Protein AF-A0A957SM62-F1 (afdb_monomer_lite)

Foldseek 3Di:
DVVVVVLVVLLVVLQVQLACFVPVDDDPLVPLVNLLVLLVLLLLLLLLLLLPPDPVSNLVSLLVSLSSVLNSLLSLAPDGGNLSRPLSSLLSVLLSQQLVLQVVVCQQANDNVSLVSSLCSSLQPALFSSVQSLVSLLVLCVVDDSSVVSLVSNLSSLLSSSLSSLLSVQDDRDHHDDDDPVVVVVSVVSSCVRVVVRNCCRQCVCVVCVVVVRNPSRGPQADDGPDRDHDVSSCCSRVSSNVSSVVSNNCVVVVCVVCDCVSVVSNVVSVCVVVVVVVVVVVVVVVVVVVVVVCVCVVVVPVNVVVVVVVVVVVVVVD

Secondary structure (DSSP, 8-state):
-TTHHHHHHHHHHHHHHHHHHHHH-S-GGGSHHHHHHHHHHHHHHHHHHHH-SSHHHHHHHHHHHHHHHHHHHHHT-SS-THHHHHHHHHIIIIIIHHHHHHHHHHHHH---HHHHHHHHHHHT-TTSGGGGGHHHHHHHHHS-HHHHHHHHHHHHHHHHHHHHHTGGGSS--PPPPPPPHHHHHHHHHHHHHHHHHHHHHHH-HHHHHHHTT-GGGS-TTSPSTT-----HHHHHHHHHHHHHHHHHHHHHHHHHHHHTTHHHHHHHHHT-HHHHHHHHHHHHHHHHHHHHHHHHHHHTTTHHHHHHHHHHHHHHH--

Radius of gyration: 24.56 Å; chains: 1; bounding box: 80×60×47 Å

pLDDT: mean 82.45, std 14.67, range [46.03, 97.75]

Sequence (319 aa):
ERMLDQMVPVLCGLWLLGWTVNLGGELVLVRPEVLALIILAMLGSAIAAWTAPDQSNHTTFVLITSAGLAGLSGAVSFDQGPRALIWPTTAFALGGGLWLVGERVWQEWGWQIPVSVGALALAGVPFTPGFLTQPGLARLITTGSIFTLLFAVYVIAQTIQIGALLRSWGAERRDPPVLQPMAVARLLIACIALGLPLAFVGFLPQTVATLASMPDAIPPTLGNPPTVVAPGVVWITLGLPLLLGMGIALMRPRFWGLFGAWPGRVSHLSRLEWLFQISWWSINRVSDAWGNAVGVIEGAGYMGWLAVFALLGYILISQ

Structure (mmCIF, N/CA/C/O backbone):
data_AF-A0A957SM62-F1
#
_entry.id   AF-A0A957SM62-F1
#
loop_
_atom_site.group_PDB
_atom_site.id
_atom_site.type_symbol
_atom_site.label_atom_id
_atom_site.label_alt_id
_atom_site.label_comp_id
_atom_site.label_asym_id
_atom_site.label_entity_id
_atom_site.label_seq_id
_atom_site.pdbx_PDB_ins_code
_atom_site.Cartn_x
_atom_site.Cartn_y
_atom_site.Cartn_z
_atom_site.occupancy
_atom_site.B_iso_or_equiv
_atom_site.auth_seq_id
_atom_site.auth_comp_id
_atom_site.auth_asym_id
_atom_site.auth_atom_id
_atom_site.pdbx_PDB_model_num
ATOM 1 N N . GLU A 1 1 ? 8.215 12.162 -14.423 1.00 47.94 1 GLU A N 1
ATOM 2 C CA . GLU A 1 1 ? 7.619 13.497 -14.211 1.00 47.94 1 GLU A CA 1
ATOM 3 C C . GLU A 1 1 ? 6.106 13.386 -14.069 1.00 47.94 1 GLU A C 1
ATOM 5 O O . GLU A 1 1 ? 5.683 13.320 -12.928 1.00 47.94 1 GLU A O 1
ATOM 10 N N . ARG A 1 2 ? 5.329 13.107 -15.131 1.00 57.72 2 ARG A N 1
ATOM 11 C CA . ARG A 1 2 ? 3.845 12.998 -15.074 1.00 57.72 2 ARG A CA 1
ATOM 12 C C . ARG A 1 2 ? 3.212 12.140 -13.959 1.00 57.72 2 ARG A C 1
ATOM 14 O O . ARG A 1 2 ? 2.056 12.354 -13.629 1.00 57.72 2 ARG A O 1
ATOM 21 N N . MET A 1 3 ? 3.914 11.146 -13.407 1.00 56.66 3 MET A N 1
ATOM 22 C CA . MET A 1 3 ? 3.378 10.283 -12.337 1.00 56.66 3 MET A CA 1
ATOM 23 C C . MET A 1 3 ? 3.659 10.798 -10.923 1.00 56.66 3 MET A C 1
ATOM 25 O O . MET A 1 3 ? 2.851 10.570 -10.029 1.00 56.66 3 MET A O 1
ATOM 29 N N . LEU A 1 4 ? 4.755 11.538 -10.722 1.00 60.97 4 LEU A N 1
ATOM 30 C CA . LEU A 1 4 ? 4.986 12.248 -9.458 1.00 60.97 4 LEU A CA 1
ATOM 31 C C . LEU A 1 4 ? 3.956 13.373 -9.295 1.00 60.97 4 LEU A C 1
ATOM 33 O O . LEU A 1 4 ? 3.440 13.569 -8.197 1.00 60.97 4 LEU A O 1
ATOM 37 N N . ASP A 1 5 ? 3.564 14.000 -10.410 1.00 67.00 5 ASP A N 1
ATOM 38 C CA . ASP A 1 5 ? 2.499 15.008 -10.456 1.00 67.00 5 ASP A CA 1
ATOM 39 C C . ASP A 1 5 ? 1.137 14.457 -9.996 1.00 67.00 5 ASP A C 1
ATOM 41 O O . ASP A 1 5 ? 0.295 15.217 -9.533 1.00 67.00 5 ASP A O 1
ATOM 45 N N . GLN A 1 6 ? 0.915 13.138 -10.083 1.00 72.00 6 GLN A N 1
ATOM 46 C CA . GLN A 1 6 ? -0.316 12.489 -9.613 1.00 72.00 6 GLN A CA 1
ATOM 47 C C . GLN A 1 6 ? -0.254 12.100 -8.130 1.00 72.00 6 GLN A C 1
ATOM 49 O O . GLN A 1 6 ? -1.287 12.089 -7.462 1.00 72.00 6 GLN A O 1
ATOM 54 N N . MET A 1 7 ? 0.932 11.812 -7.581 1.00 80.88 7 MET A N 1
ATOM 55 C CA . MET A 1 7 ? 1.067 11.429 -6.170 1.00 80.88 7 MET A CA 1
ATOM 56 C C . MET A 1 7 ? 0.813 12.598 -5.219 1.00 80.88 7 MET A C 1
ATOM 58 O O . MET A 1 7 ? 0.202 12.395 -4.171 1.00 80.88 7 MET A O 1
ATOM 62 N N . VAL A 1 8 ? 1.250 13.811 -5.572 1.00 85.31 8 VAL A N 1
ATOM 63 C CA . VAL A 1 8 ? 1.097 14.991 -4.703 1.00 85.31 8 VAL A CA 1
ATOM 64 C C . VAL A 1 8 ? -0.384 15.321 -4.441 1.00 85.31 8 VAL A C 1
ATOM 66 O O . VAL A 1 8 ? -0.762 15.358 -3.270 1.00 85.31 8 VAL A O 1
ATOM 69 N N . PRO A 1 9 ? -1.264 15.460 -5.457 1.00 86.88 9 PRO A N 1
ATOM 70 C CA . PRO A 1 9 ? -2.695 15.668 -5.232 1.00 86.88 9 PRO A CA 1
ATOM 71 C C . PRO A 1 9 ? -3.349 14.547 -4.426 1.00 86.88 9 PRO A C 1
ATOM 73 O O . PRO A 1 9 ? -4.199 14.821 -3.584 1.00 86.88 9 PRO A O 1
ATOM 76 N N . VAL A 1 10 ? -2.944 13.291 -4.645 1.00 87.19 10 VAL A N 1
ATOM 77 C CA . VAL A 1 10 ? -3.472 12.142 -3.896 1.00 87.19 10 VAL A CA 1
ATOM 78 C C . VAL A 1 10 ? -3.075 12.214 -2.424 1.00 87.19 10 VAL A C 1
ATOM 80 O O . VAL A 1 10 ? -3.926 12.025 -1.559 1.00 87.19 10 VAL A O 1
ATOM 83 N N . LEU A 1 11 ? -1.816 12.532 -2.118 1.00 89.06 11 LEU A N 1
ATOM 84 C CA . LEU A 1 11 ? -1.349 12.710 -0.741 1.00 89.06 11 LEU A CA 1
ATOM 85 C C . LEU A 1 11 ? -2.070 13.868 -0.047 1.00 89.06 11 LEU A C 1
ATOM 87 O O . LEU A 1 11 ? -2.520 13.711 1.087 1.00 89.06 11 LEU A O 1
ATOM 91 N N . CYS A 1 12 ? -2.243 14.996 -0.740 1.00 88.44 12 CYS A N 1
ATOM 92 C CA . CYS A 1 12 ? -3.037 16.115 -0.237 1.00 88.44 12 CYS A CA 1
ATOM 93 C C . CYS A 1 12 ? -4.495 15.707 0.006 1.00 88.44 12 CYS A C 1
ATOM 95 O O . CYS A 1 12 ? -5.043 16.023 1.057 1.00 88.44 12 CYS A O 1
ATOM 97 N N . GLY A 1 13 ? -5.110 14.974 -0.925 1.00 87.25 13 GLY A N 1
ATOM 98 C CA . GLY A 1 13 ? -6.483 14.484 -0.804 1.00 87.25 13 GLY A CA 1
ATOM 99 C C . GLY A 1 13 ? -6.666 13.523 0.370 1.00 87.25 13 GLY A C 1
ATOM 100 O O . GLY A 1 13 ? -7.600 13.688 1.149 1.00 87.25 13 GLY A O 1
ATOM 101 N N . LEU A 1 14 ? -5.746 12.572 0.554 1.00 87.69 14 LEU A N 1
ATOM 102 C CA . LEU A 1 14 ? -5.739 11.674 1.711 1.00 87.69 14 LEU A CA 1
ATOM 103 C C . LEU A 1 14 ? -5.566 12.457 3.016 1.00 87.69 14 LEU A C 1
ATOM 105 O O . LEU A 1 14 ? -6.280 12.208 3.978 1.00 87.69 14 LEU A O 1
ATOM 109 N N . TRP A 1 15 ? -4.666 13.437 3.060 1.00 90.25 15 TRP A N 1
ATOM 110 C CA . TRP A 1 15 ? -4.486 14.253 4.260 1.00 90.25 15 TRP A CA 1
ATOM 111 C C . TRP A 1 15 ? -5.723 15.098 4.590 1.00 90.25 15 TRP A C 1
ATOM 113 O O . TRP A 1 15 ? -6.165 15.133 5.740 1.00 90.25 15 TRP A O 1
ATOM 123 N N . LEU A 1 16 ? -6.321 15.735 3.577 1.00 87.38 16 LEU A N 1
ATOM 124 C CA . LEU A 1 16 ? -7.571 16.482 3.713 1.00 87.38 16 LEU A CA 1
ATOM 125 C C . LEU A 1 16 ? -8.711 15.578 4.177 1.00 87.38 16 LEU A C 1
ATOM 127 O O . LEU A 1 16 ? -9.469 15.987 5.052 1.00 87.38 16 LEU A O 1
ATOM 131 N N . LEU A 1 17 ? -8.794 14.343 3.674 1.00 85.38 17 LEU A N 1
ATOM 132 C CA . LEU A 1 17 ? -9.777 13.363 4.133 1.00 85.38 17 LEU A CA 1
ATOM 133 C C . LEU A 1 17 ? -9.683 13.168 5.654 1.00 85.38 17 LEU A C 1
ATOM 135 O O . LEU A 1 17 ? -10.703 13.222 6.337 1.00 85.38 17 LEU A O 1
ATOM 139 N N . GLY A 1 18 ? -8.473 13.080 6.209 1.00 83.81 18 GLY A N 1
ATOM 140 C CA . GLY A 1 18 ? -8.261 13.011 7.659 1.00 83.81 18 GLY A CA 1
ATOM 141 C C . GLY A 1 18 ? -8.841 14.215 8.387 1.00 83.81 18 GLY A C 1
ATOM 142 O O . GLY A 1 18 ? -9.623 14.064 9.319 1.00 83.81 18 GLY A O 1
ATOM 143 N N . TRP A 1 19 ? -8.535 15.425 7.933 1.00 85.06 19 TRP A N 1
ATOM 144 C CA . TRP A 1 19 ? -9.095 16.634 8.541 1.00 85.06 19 TRP A CA 1
ATOM 145 C C . TRP A 1 19 ? -10.618 16.716 8.426 1.00 85.06 19 TRP A C 1
ATOM 147 O O . TRP A 1 19 ? -11.276 17.065 9.405 1.00 85.06 19 TRP A O 1
ATOM 157 N N . THR A 1 20 ? -11.192 16.342 7.281 1.00 83.62 20 THR A N 1
ATOM 158 C CA . THR A 1 20 ? -12.651 16.356 7.093 1.00 83.62 20 THR A CA 1
ATOM 159 C C . THR A 1 20 ? -13.362 15.382 8.028 1.00 83.62 20 THR A C 1
ATOM 161 O O . THR A 1 20 ? -14.389 15.739 8.596 1.00 83.62 20 THR A O 1
ATOM 164 N N . VAL A 1 21 ? -12.791 14.197 8.268 1.00 79.94 21 VAL A N 1
ATOM 165 C CA . VAL A 1 21 ? -13.329 13.219 9.229 1.00 79.94 21 VAL A CA 1
ATOM 166 C C . VAL A 1 21 ? -13.278 13.755 10.651 1.00 79.94 21 VAL A C 1
ATOM 168 O O . VAL A 1 21 ? -14.231 13.586 11.403 1.00 79.94 21 VAL A O 1
ATOM 171 N N . ASN A 1 22 ? -12.181 14.423 11.010 1.00 81.12 22 ASN A N 1
ATOM 172 C CA . ASN A 1 22 ? -12.013 14.994 12.343 1.00 81.12 22 ASN A CA 1
ATOM 173 C C . ASN A 1 22 ? -13.022 16.119 12.627 1.00 81.12 22 ASN A C 1
ATOM 175 O O . ASN A 1 22 ? -13.536 16.227 13.733 1.00 81.12 22 ASN A O 1
ATOM 179 N N . LEU A 1 23 ? -13.292 16.964 11.627 1.00 74.06 23 LEU A N 1
ATOM 180 C CA . LEU A 1 23 ? -14.194 18.114 11.750 1.00 74.06 23 LEU A CA 1
ATOM 181 C C . LEU A 1 23 ? -15.673 17.737 11.587 1.00 74.06 23 LEU A C 1
ATOM 183 O O . LEU A 1 23 ? -16.537 18.409 12.140 1.00 74.06 23 LEU A O 1
ATOM 187 N N . GLY A 1 24 ? -15.961 16.694 10.806 1.00 66.00 24 GLY A N 1
ATOM 188 C CA . GLY A 1 24 ? -17.316 16.326 10.398 1.00 66.00 24 GLY A CA 1
ATOM 189 C C . GLY A 1 24 ? -18.138 15.576 11.443 1.00 66.00 24 GLY A C 1
ATOM 190 O O . GLY A 1 24 ? -19.347 15.506 11.265 1.00 66.00 24 GLY A O 1
ATOM 191 N N . GLY A 1 25 ? -17.516 15.050 12.506 1.00 55.78 25 GLY A N 1
ATOM 192 C CA . GLY A 1 25 ? -18.199 14.327 13.584 1.00 55.78 25 GLY A CA 1
ATOM 193 C C . GLY A 1 25 ? -18.927 13.055 13.112 1.00 55.78 25 GLY A C 1
ATOM 194 O O . GLY A 1 25 ? -20.019 13.115 12.568 1.00 55.78 25 GLY A O 1
ATOM 195 N N . GLU A 1 26 ? -18.340 11.893 13.402 1.00 60.75 26 GLU A N 1
ATOM 196 C CA . GLU A 1 26 ? -18.880 10.532 13.207 1.00 60.75 26 GLU A CA 1
ATOM 197 C C . GLU A 1 26 ? -18.964 9.904 11.788 1.00 60.75 26 GLU A C 1
ATOM 199 O O . GLU A 1 26 ? -19.603 10.374 10.850 1.00 60.75 26 GLU A O 1
ATOM 204 N N . LEU A 1 27 ? -18.368 8.699 11.722 1.00 61.50 27 LEU A N 1
ATOM 205 C CA . LEU A 1 27 ? -18.823 7.421 11.131 1.00 61.50 27 LEU A CA 1
ATOM 206 C C . LEU A 1 27 ? -19.247 7.308 9.659 1.00 61.50 27 LEU A C 1
ATOM 208 O O . LEU A 1 27 ? -19.400 6.170 9.211 1.00 61.50 27 LEU A O 1
ATOM 212 N N . VAL A 1 28 ? -19.390 8.379 8.869 1.00 67.19 28 VAL A N 1
ATOM 213 C CA . VAL A 1 28 ? -19.804 8.241 7.449 1.00 67.19 28 VAL A CA 1
ATOM 214 C C . VAL A 1 28 ? -18.879 7.290 6.681 1.00 67.19 28 VAL A C 1
ATOM 216 O O . VAL A 1 28 ? -19.355 6.436 5.941 1.00 67.19 28 VAL A O 1
ATOM 219 N N . LEU A 1 29 ? -17.567 7.371 6.915 1.00 73.88 29 LEU A N 1
ATOM 220 C CA . LEU A 1 29 ? -16.570 6.515 6.261 1.00 73.88 29 LEU A CA 1
ATOM 221 C C . LEU A 1 29 ? -16.549 5.064 6.759 1.00 73.88 29 LEU A C 1
ATOM 223 O O . LEU A 1 29 ? -16.065 4.197 6.041 1.00 73.88 29 LEU A O 1
ATOM 227 N N . VAL A 1 30 ? -17.092 4.788 7.947 1.00 82.19 30 VAL A N 1
ATOM 228 C CA . VAL A 1 30 ? -17.186 3.427 8.509 1.00 82.19 30 VAL A CA 1
ATOM 229 C C . VAL A 1 30 ? -18.481 2.736 8.069 1.00 82.19 30 VAL A C 1
ATOM 231 O O . VAL A 1 30 ? -18.649 1.533 8.275 1.00 82.19 30 VAL A O 1
ATOM 234 N N . ARG A 1 31 ? -19.406 3.470 7.432 1.00 87.94 31 ARG A N 1
ATOM 235 C CA . ARG A 1 31 ? -20.644 2.887 6.918 1.00 87.94 31 ARG A CA 1
ATOM 236 C C . ARG A 1 31 ? -20.335 1.779 5.909 1.00 87.94 31 ARG A C 1
ATOM 238 O O . ARG A 1 31 ? -19.502 1.977 5.018 1.00 87.94 31 ARG A O 1
ATOM 245 N N . PRO A 1 32 ? -21.010 0.623 6.013 1.00 88.94 32 PRO A N 1
ATOM 246 C CA . PRO A 1 32 ? -20.707 -0.530 5.179 1.00 88.94 32 PRO A CA 1
ATOM 247 C C . PRO A 1 32 ? -20.902 -0.228 3.692 1.00 88.94 32 PRO A C 1
ATOM 249 O O . PRO A 1 32 ? -20.146 -0.756 2.881 1.00 88.94 32 PRO A O 1
ATOM 252 N N . GLU A 1 33 ? -21.839 0.650 3.314 1.00 91.12 33 GLU A N 1
ATOM 253 C CA . GLU A 1 33 ? -22.040 1.017 1.907 1.00 91.12 33 GLU A CA 1
ATOM 254 C C . GLU A 1 33 ? -20.856 1.821 1.356 1.00 91.12 33 GLU A C 1
ATOM 256 O O . GLU A 1 33 ? -20.413 1.591 0.232 1.00 91.12 33 GLU A O 1
ATOM 261 N N . VAL A 1 34 ? -20.300 2.732 2.159 1.00 89.81 34 VAL A N 1
ATOM 262 C CA . VAL A 1 34 ? -19.139 3.545 1.767 1.00 89.81 34 VAL A CA 1
ATOM 263 C C . VAL A 1 34 ? -17.896 2.667 1.648 1.00 89.81 34 VAL A C 1
ATOM 265 O O . VAL A 1 34 ? -17.182 2.742 0.647 1.00 89.81 34 VAL A O 1
ATOM 268 N N . LEU A 1 35 ? -17.672 1.772 2.613 1.00 92.44 35 LEU A N 1
ATOM 269 C CA . LEU A 1 35 ? -16.579 0.799 2.548 1.00 92.44 35 LEU A CA 1
ATOM 270 C C . LEU A 1 35 ? -16.732 -0.151 1.353 1.00 92.44 35 LEU A C 1
ATOM 272 O O . LEU A 1 35 ? -15.744 -0.438 0.680 1.00 92.44 35 LEU A O 1
ATOM 276 N N . ALA A 1 36 ? -17.956 -0.593 1.047 1.00 92.88 36 ALA A N 1
ATOM 277 C CA . ALA A 1 36 ? -18.238 -1.401 -0.136 1.00 92.88 36 ALA A CA 1
ATOM 278 C C . ALA A 1 36 ? -17.849 -0.669 -1.420 1.00 92.88 36 ALA A C 1
ATOM 280 O O . ALA A 1 36 ? -17.162 -1.245 -2.261 1.00 92.88 36 ALA A O 1
ATOM 281 N N . LEU A 1 37 ? -18.227 0.605 -1.557 1.00 91.69 37 LEU A N 1
ATOM 282 C CA . LEU A 1 37 ? -17.861 1.418 -2.718 1.00 91.69 37 LEU A CA 1
ATOM 283 C C . LEU A 1 37 ? -16.342 1.570 -2.853 1.00 91.69 37 LEU A C 1
ATOM 285 O O . LEU A 1 37 ? -15.818 1.391 -3.952 1.00 91.69 37 LEU A O 1
ATOM 289 N N . ILE A 1 38 ? -15.628 1.832 -1.753 1.00 91.19 38 ILE A N 1
ATOM 290 C CA . ILE A 1 38 ? -14.159 1.932 -1.759 1.00 91.19 38 ILE A CA 1
ATOM 291 C C . ILE A 1 38 ? -13.531 0.600 -2.187 1.00 91.19 38 ILE A C 1
ATOM 293 O O . ILE A 1 38 ? -12.691 0.578 -3.085 1.00 91.19 38 ILE A O 1
ATOM 297 N N . ILE A 1 39 ? -13.957 -0.519 -1.596 1.00 95.19 39 ILE A N 1
ATOM 298 C CA . ILE A 1 39 ? -13.407 -1.851 -1.884 1.00 95.19 39 ILE A CA 1
ATOM 299 C C . ILE A 1 39 ? -13.721 -2.287 -3.322 1.00 95.19 39 ILE A C 1
ATOM 301 O O . ILE A 1 39 ? -12.859 -2.854 -3.991 1.00 95.19 39 ILE A O 1
ATOM 305 N N . LEU A 1 40 ? -14.920 -1.998 -3.832 1.00 92.56 40 LEU A N 1
ATOM 306 C CA . LEU A 1 40 ? -15.289 -2.292 -5.219 1.00 92.56 40 LEU A CA 1
ATOM 307 C C . LEU A 1 40 ? -14.511 -1.424 -6.211 1.00 92.56 40 LEU A C 1
ATOM 309 O O . LEU A 1 40 ? -14.053 -1.936 -7.234 1.00 92.56 40 LEU A O 1
ATOM 313 N N . ALA A 1 41 ? -14.307 -0.140 -5.904 1.00 90.69 41 ALA A N 1
ATOM 314 C CA . ALA A 1 41 ? -13.459 0.734 -6.708 1.00 90.69 41 ALA A CA 1
ATOM 315 C C . ALA A 1 41 ? -12.010 0.224 -6.733 1.00 90.69 41 ALA A C 1
ATOM 317 O O . ALA A 1 41 ? -11.421 0.122 -7.810 1.00 90.69 41 ALA A O 1
ATOM 318 N N . MET A 1 42 ? -11.477 -0.184 -5.575 1.00 94.12 42 MET A N 1
ATOM 319 C CA . MET A 1 42 ? -10.159 -0.814 -5.461 1.00 94.12 42 MET A CA 1
ATOM 320 C C . MET A 1 42 ? -10.068 -2.118 -6.254 1.00 94.12 42 MET A C 1
ATOM 322 O O . MET A 1 42 ? -9.065 -2.360 -6.916 1.00 94.12 42 MET A O 1
ATOM 326 N N . LEU A 1 43 ? -11.095 -2.967 -6.209 1.00 93.25 43 LEU A N 1
ATOM 327 C CA . LEU A 1 43 ? -11.133 -4.202 -6.988 1.00 93.25 43 LEU A CA 1
ATOM 328 C C . LEU A 1 43 ? -11.101 -3.898 -8.490 1.00 93.25 43 LEU A C 1
ATOM 330 O O . LEU A 1 43 ? -10.315 -4.495 -9.224 1.00 93.25 43 LEU A O 1
ATOM 334 N N . GLY A 1 44 ? -11.918 -2.941 -8.938 1.00 87.19 44 GLY A N 1
ATOM 335 C CA . GLY A 1 44 ? -11.944 -2.491 -10.327 1.00 87.19 44 GLY A CA 1
ATOM 336 C C . GLY A 1 44 ? -10.582 -1.973 -10.787 1.00 87.19 44 GLY A C 1
ATOM 337 O O . GLY A 1 44 ? -10.088 -2.390 -11.838 1.00 87.19 44 GLY A O 1
ATOM 338 N N . SER A 1 45 ? -9.932 -1.128 -9.981 1.00 90.94 45 SER A N 1
ATOM 339 C CA . SER A 1 45 ? -8.603 -0.599 -10.296 1.00 90.94 45 SER A CA 1
ATOM 340 C C . SER A 1 45 ? -7.502 -1.663 -10.207 1.00 90.94 45 SER A C 1
ATOM 342 O O . SER A 1 45 ? -6.599 -1.656 -11.040 1.00 90.94 45 SER A O 1
ATOM 344 N N . ALA A 1 46 ? -7.588 -2.629 -9.290 1.00 92.56 46 ALA A N 1
ATOM 345 C CA . ALA A 1 46 ? -6.638 -3.740 -9.197 1.00 92.56 46 ALA A CA 1
ATOM 346 C C . ALA A 1 46 ? -6.714 -4.640 -10.440 1.00 92.56 46 ALA A C 1
ATOM 348 O O . ALA A 1 46 ? -5.692 -4.991 -11.034 1.00 92.56 46 ALA A O 1
ATOM 349 N N . ILE A 1 47 ? -7.931 -4.971 -10.884 1.00 89.31 47 ILE A N 1
ATOM 350 C CA . ILE A 1 47 ? -8.162 -5.735 -12.118 1.00 89.31 47 ILE A CA 1
ATOM 351 C C . ILE A 1 47 ? -7.633 -4.956 -13.330 1.00 89.31 47 ILE A C 1
ATOM 353 O O . ILE A 1 47 ? -6.954 -5.531 -14.188 1.00 89.31 47 ILE A O 1
ATOM 357 N N . ALA A 1 48 ? -7.888 -3.646 -13.390 1.00 86.25 48 ALA A N 1
ATOM 358 C CA . ALA A 1 48 ? -7.366 -2.773 -14.438 1.00 86.25 48 ALA A CA 1
ATOM 359 C C . ALA A 1 48 ? -5.829 -2.762 -14.457 1.00 86.25 48 ALA A C 1
ATOM 361 O O . ALA A 1 48 ? -5.221 -2.928 -15.513 1.00 86.25 48 ALA A O 1
ATOM 362 N N . ALA A 1 49 ? -5.194 -2.642 -13.288 1.00 89.56 49 ALA A N 1
ATOM 363 C CA . ALA A 1 49 ? -3.744 -2.687 -13.136 1.00 89.56 49 ALA A CA 1
ATOM 364 C C . ALA A 1 49 ? -3.165 -4.022 -13.610 1.00 89.56 49 ALA A C 1
ATOM 366 O O . ALA A 1 49 ? -2.186 -4.051 -14.359 1.00 89.56 49 ALA A O 1
ATOM 367 N N . TRP A 1 50 ? -3.773 -5.135 -13.202 1.00 86.50 50 TRP A N 1
ATOM 368 C CA . TRP A 1 50 ? -3.317 -6.475 -13.560 1.00 86.50 50 TRP A CA 1
ATOM 369 C C . TRP A 1 50 ? -3.405 -6.747 -15.068 1.00 86.50 50 TRP A C 1
ATOM 371 O O . TRP A 1 50 ? -2.500 -7.354 -15.649 1.00 86.50 50 TRP A O 1
ATOM 381 N N . THR A 1 51 ? -4.474 -6.266 -15.705 1.00 86.06 51 THR A N 1
ATOM 382 C CA . THR A 1 51 ? -4.770 -6.509 -17.127 1.00 86.06 51 THR A CA 1
ATOM 383 C C . THR A 1 51 ? -4.174 -5.475 -18.081 1.00 86.06 51 THR A C 1
ATOM 385 O O . THR A 1 51 ? -4.144 -5.723 -19.286 1.00 86.06 51 THR A O 1
ATOM 388 N N . ALA A 1 52 ? -3.670 -4.347 -17.572 1.00 83.19 52 ALA A N 1
ATOM 389 C CA . ALA A 1 52 ? -3.145 -3.261 -18.389 1.00 83.19 52 ALA A CA 1
ATOM 390 C C . ALA A 1 52 ? -1.990 -3.719 -19.313 1.00 83.19 52 ALA A C 1
ATOM 392 O O . ALA A 1 52 ? -0.956 -4.197 -18.821 1.00 83.19 52 ALA A O 1
ATOM 393 N N . PRO A 1 53 ? -2.127 -3.534 -20.643 1.00 76.50 53 PRO A N 1
ATOM 394 C CA . PRO A 1 53 ? -1.075 -3.888 -21.593 1.00 76.50 53 PRO A CA 1
ATOM 395 C C . PRO A 1 53 ? 0.113 -2.925 -21.479 1.00 76.50 53 PRO A C 1
ATOM 397 O O . PRO A 1 53 ? 1.266 -3.357 -21.430 1.00 76.50 53 PRO A O 1
ATOM 400 N N . ASP A 1 54 ? -0.184 -1.631 -21.350 1.00 81.25 54 ASP A N 1
ATOM 401 C CA . ASP A 1 54 ? 0.803 -0.558 -21.323 1.00 81.25 54 ASP A CA 1
ATOM 402 C C . ASP A 1 54 ? 1.306 -0.279 -19.910 1.00 81.25 54 ASP A C 1
ATOM 404 O O . ASP A 1 54 ? 0.543 -0.270 -18.939 1.00 81.25 54 ASP A O 1
ATOM 408 N N . GLN A 1 55 ? 2.589 0.063 -19.820 1.00 83.25 55 GLN A N 1
ATOM 409 C CA . GLN A 1 55 ? 3.249 0.381 -18.558 1.00 83.25 55 GLN A CA 1
ATOM 410 C C . GLN A 1 55 ? 2.620 1.591 -17.853 1.00 83.25 55 GLN A C 1
ATOM 412 O O . GLN A 1 55 ? 2.378 1.546 -16.655 1.00 83.25 55 GLN A O 1
ATOM 417 N N . SER A 1 56 ? 2.296 2.659 -18.590 1.00 84.12 56 SER A N 1
ATOM 418 C CA . SER A 1 56 ? 1.714 3.868 -17.988 1.00 84.12 56 SER A CA 1
ATOM 419 C C . SER A 1 56 ? 0.366 3.585 -17.324 1.00 84.12 56 SER A C 1
ATOM 421 O O . SER A 1 56 ? 0.133 4.015 -16.200 1.00 84.12 56 SER A O 1
ATOM 423 N N . ASN A 1 57 ? -0.507 2.833 -17.998 1.00 82.56 57 ASN A N 1
ATOM 424 C CA . ASN A 1 57 ? -1.829 2.493 -17.474 1.00 82.56 57 ASN A CA 1
ATOM 425 C C . ASN A 1 57 ? -1.718 1.563 -16.266 1.00 82.56 57 ASN A C 1
ATOM 427 O O . ASN A 1 57 ? -2.378 1.789 -15.255 1.00 82.56 57 ASN A O 1
ATOM 431 N N . HIS A 1 58 ? -0.840 0.560 -16.352 1.00 88.62 58 HIS A N 1
ATOM 432 C CA . HIS A 1 58 ? -0.528 -0.326 -15.235 1.00 88.62 58 HIS A CA 1
ATOM 433 C C . HIS A 1 58 ? -0.139 0.477 -13.991 1.00 88.62 58 HIS A C 1
ATOM 435 O O . HIS A 1 58 ? -0.795 0.375 -12.956 1.00 88.62 58 HIS A O 1
ATOM 441 N N . THR A 1 59 ? 0.873 1.331 -14.123 1.00 90.12 59 THR A N 1
ATOM 442 C CA . THR A 1 59 ? 1.414 2.114 -13.018 1.00 90.12 59 THR A CA 1
ATOM 443 C C . THR A 1 59 ? 0.375 3.094 -12.443 1.00 90.12 59 THR A C 1
ATOM 445 O O . THR A 1 59 ? 0.249 3.191 -11.223 1.00 90.12 59 THR A O 1
ATOM 448 N N . THR A 1 60 ? -0.456 3.741 -13.272 1.00 88.06 60 THR A N 1
ATOM 449 C CA . THR A 1 60 ? -1.553 4.604 -12.789 1.00 88.06 60 THR A CA 1
ATOM 450 C C . THR A 1 60 ? -2.583 3.821 -11.972 1.00 88.06 60 THR A C 1
ATOM 452 O O . THR A 1 60 ? -2.921 4.235 -10.864 1.00 88.06 60 THR A O 1
ATOM 455 N N . PHE A 1 61 ? -3.061 2.673 -12.459 1.00 90.50 61 PHE A N 1
ATOM 456 C CA . PHE A 1 61 ? -4.053 1.882 -11.725 1.00 90.50 61 PHE A CA 1
ATOM 457 C C . PHE A 1 61 ? -3.494 1.255 -10.443 1.00 90.50 61 PHE A C 1
ATOM 459 O O . PHE A 1 61 ? -4.216 1.163 -9.447 1.00 90.50 61 PHE A O 1
ATOM 466 N N . VAL A 1 62 ? -2.210 0.881 -10.424 1.00 93.50 62 VAL A N 1
ATOM 467 C CA . VAL A 1 62 ? -1.530 0.443 -9.195 1.00 93.50 62 VAL A CA 1
ATOM 468 C C . VAL A 1 62 ? -1.549 1.557 -8.147 1.00 93.50 62 VAL A C 1
ATOM 470 O O . VAL A 1 62 ? -1.883 1.293 -6.989 1.00 93.50 62 VAL A O 1
ATOM 473 N N . LEU A 1 63 ? -1.233 2.797 -8.532 1.00 92.38 63 LEU A N 1
ATOM 474 C CA . LEU A 1 63 ? -1.256 3.936 -7.612 1.00 92.38 63 LEU A CA 1
ATOM 475 C C . LEU A 1 63 ? -2.678 4.272 -7.149 1.00 92.38 63 LEU A C 1
ATOM 477 O O . LEU A 1 63 ? -2.871 4.490 -5.958 1.00 92.38 63 LEU A O 1
ATOM 481 N N . ILE A 1 64 ? -3.674 4.245 -8.042 1.00 90.19 64 ILE A N 1
ATOM 482 C CA . ILE A 1 64 ? -5.089 4.452 -7.677 1.00 90.19 64 ILE A CA 1
ATOM 483 C C . ILE A 1 64 ? -5.532 3.413 -6.643 1.00 90.19 64 ILE A C 1
ATOM 485 O O . ILE A 1 64 ? -6.093 3.769 -5.609 1.00 90.19 64 ILE A O 1
ATOM 489 N N . THR A 1 65 ? -5.231 2.136 -6.881 1.00 93.81 65 THR A N 1
ATOM 490 C CA . THR A 1 65 ? -5.581 1.055 -5.949 1.00 93.81 65 THR A CA 1
ATOM 491 C C . THR A 1 65 ? -4.868 1.225 -4.606 1.00 93.81 65 THR A C 1
ATOM 493 O O . THR A 1 65 ? -5.480 1.044 -3.558 1.00 93.81 65 THR A O 1
ATOM 496 N N . SER A 1 66 ? -3.591 1.620 -4.618 1.00 95.00 66 SER A N 1
ATOM 497 C CA . SER A 1 66 ? -2.805 1.852 -3.396 1.00 95.00 66 SER A CA 1
ATOM 498 C C . SER A 1 66 ? -3.300 3.070 -2.609 1.00 95.00 66 SER A C 1
ATOM 500 O O . SER A 1 66 ? -3.304 3.052 -1.381 1.00 95.00 66 SER A O 1
ATOM 502 N N . ALA A 1 67 ? -3.769 4.112 -3.297 1.00 93.19 67 ALA A N 1
ATOM 503 C CA . ALA A 1 67 ? -4.425 5.257 -2.676 1.00 93.19 67 ALA A CA 1
ATOM 504 C C . ALA A 1 67 ? -5.779 4.865 -2.068 1.00 93.19 67 ALA A C 1
ATOM 506 O O . ALA A 1 67 ? -6.090 5.265 -0.948 1.00 93.19 67 ALA A O 1
ATOM 507 N N . GLY A 1 68 ? -6.548 4.028 -2.772 1.00 92.38 68 GLY A N 1
ATOM 508 C CA . GLY A 1 68 ? -7.772 3.422 -2.251 1.00 92.38 68 GLY A CA 1
ATOM 509 C C . GLY A 1 68 ? -7.508 2.595 -0.993 1.00 92.38 68 GLY A C 1
ATOM 510 O O . GLY A 1 68 ? -8.219 2.755 -0.008 1.00 92.38 68 GLY A O 1
ATOM 511 N N . LEU A 1 69 ? -6.436 1.794 -0.980 1.00 95.88 69 LEU A N 1
ATOM 512 C CA . LEU A 1 69 ? -6.000 1.035 0.196 1.00 95.88 69 LEU A CA 1
ATOM 513 C C . LEU A 1 69 ? -5.649 1.958 1.366 1.00 95.88 69 LEU A C 1
ATOM 515 O O . LEU A 1 69 ? -6.073 1.710 2.495 1.00 95.88 69 LEU A O 1
ATOM 519 N N . ALA A 1 70 ? -4.902 3.031 1.097 1.00 95.00 70 ALA A N 1
ATOM 520 C CA . ALA A 1 70 ? -4.552 4.020 2.105 1.00 95.00 70 ALA A CA 1
ATOM 521 C C . ALA A 1 70 ? -5.812 4.669 2.706 1.00 95.00 70 ALA A C 1
ATOM 523 O O . ALA A 1 70 ? -5.972 4.688 3.927 1.00 95.00 70 ALA A O 1
ATOM 524 N N . GLY A 1 71 ? -6.745 5.109 1.858 1.00 92.38 71 GLY A N 1
ATOM 525 C CA . GLY A 1 71 ? -8.030 5.665 2.281 1.00 92.38 71 GLY A CA 1
ATOM 526 C C . GLY A 1 71 ? -8.883 4.668 3.069 1.00 92.38 71 GLY A C 1
ATOM 527 O O . GLY A 1 71 ? -9.373 5.008 4.143 1.00 92.38 71 GLY A O 1
ATOM 528 N N . LEU A 1 72 ? -8.995 3.424 2.591 1.00 94.44 72 LEU A N 1
ATOM 529 C CA . LEU A 1 72 ? -9.707 2.342 3.272 1.00 94.44 72 LEU A CA 1
ATOM 530 C C . LEU A 1 72 ? -9.131 2.105 4.666 1.00 94.44 72 LEU A C 1
ATOM 532 O O . LEU A 1 72 ? -9.872 2.114 5.641 1.00 94.44 72 LEU A O 1
ATOM 536 N N . SER A 1 73 ? -7.814 1.932 4.776 1.00 94.31 73 SER A N 1
ATOM 537 C CA . SER A 1 73 ? -7.167 1.687 6.067 1.00 94.31 73 SER A CA 1
ATOM 538 C C . SER A 1 73 ? -7.293 2.858 7.043 1.00 94.31 73 SER A C 1
ATOM 540 O O . SER A 1 73 ? -7.425 2.622 8.241 1.00 94.31 73 SER A O 1
ATOM 542 N N . GLY A 1 74 ? -7.321 4.099 6.544 1.00 91.50 74 GLY A N 1
ATOM 543 C CA . GLY A 1 74 ? -7.629 5.269 7.362 1.00 91.50 74 GLY A CA 1
ATOM 544 C C . GLY A 1 74 ? -9.079 5.260 7.842 1.00 91.50 74 GLY A C 1
ATOM 545 O O . GLY A 1 74 ? -9.335 5.521 9.012 1.00 91.50 74 GLY A O 1
ATOM 546 N N . ALA A 1 75 ? -10.021 4.886 6.971 1.00 91.00 75 ALA A N 1
ATOM 547 C CA . ALA A 1 75 ? -11.441 4.788 7.308 1.00 91.00 75 ALA A CA 1
ATOM 548 C C . ALA A 1 75 ? -11.723 3.745 8.401 1.00 91.00 75 ALA A C 1
ATOM 550 O O . ALA A 1 75 ? -12.575 3.975 9.254 1.00 91.00 75 ALA A O 1
ATOM 551 N N . VAL A 1 76 ? -11.005 2.618 8.400 1.00 92.62 76 VAL A N 1
ATOM 552 C CA . VAL A 1 76 ? -11.179 1.544 9.398 1.00 92.62 76 VAL A CA 1
ATOM 553 C C . VAL A 1 76 ? -10.189 1.614 10.569 1.00 92.62 76 VAL A C 1
ATOM 555 O O . VAL A 1 76 ? -10.151 0.703 11.402 1.00 92.62 76 VAL A O 1
ATOM 558 N N . SER A 1 77 ? -9.390 2.681 10.666 1.00 91.12 77 SER A N 1
ATOM 559 C CA . SER A 1 77 ? -8.399 2.855 11.735 1.00 91.12 77 SER A CA 1
ATOM 560 C C . SER A 1 77 ? -9.040 2.925 13.129 1.00 91.12 77 SER A C 1
ATOM 562 O O . SER A 1 77 ? -10.234 3.189 13.279 1.00 91.12 77 SER A O 1
ATOM 564 N N . PHE A 1 78 ? -8.242 2.642 14.163 1.00 87.56 78 PHE A N 1
ATOM 565 C CA . PHE A 1 78 ? -8.648 2.795 15.566 1.00 87.56 78 PHE A CA 1
ATOM 566 C C . PHE A 1 78 ? -8.839 4.263 15.942 1.00 87.56 78 PHE A C 1
ATOM 568 O O . PHE A 1 78 ? -9.760 4.591 16.687 1.00 87.56 78 PHE A O 1
ATOM 575 N N . ASP A 1 79 ? -7.993 5.127 15.388 1.00 87.75 79 ASP A N 1
ATOM 576 C CA . ASP A 1 79 ? -8.078 6.567 15.564 1.00 87.75 79 ASP A CA 1
ATOM 577 C C . ASP A 1 79 ? -8.923 7.212 14.470 1.00 87.75 79 ASP A C 1
ATOM 579 O O . ASP A 1 79 ? -9.179 6.631 13.415 1.00 87.75 79 ASP A O 1
ATOM 583 N N . GLN A 1 80 ? -9.310 8.461 14.707 1.00 85.62 80 GLN A N 1
ATOM 584 C CA . GLN A 1 80 ? -9.932 9.316 13.705 1.00 85.62 80 GLN A CA 1
ATOM 585 C C . GLN A 1 80 ? -8.994 10.457 13.318 1.00 85.62 80 GLN A C 1
ATOM 587 O O . GLN A 1 80 ? -7.988 10.750 13.973 1.00 85.62 80 GLN A O 1
ATOM 592 N N . GLY A 1 81 ? -9.339 11.125 12.226 1.00 86.44 81 GLY A N 1
ATOM 593 C CA . GLY A 1 81 ? -8.647 12.330 11.822 1.00 86.44 81 GLY A CA 1
ATOM 594 C C . GLY A 1 81 ? -7.277 12.086 11.178 1.00 86.44 81 GLY A C 1
ATOM 595 O O . GLY A 1 81 ? -7.022 11.017 10.621 1.00 86.44 81 GLY A O 1
ATOM 596 N N . PRO A 1 82 ? -6.356 13.062 11.260 1.00 89.00 82 PRO A N 1
ATOM 597 C CA . PRO A 1 82 ? -4.999 12.935 10.722 1.00 89.00 82 PRO A CA 1
ATOM 598 C C . PRO A 1 82 ? -4.201 11.746 11.287 1.00 89.00 82 PRO A C 1
ATOM 600 O O . PRO A 1 82 ? -3.405 11.143 10.567 1.00 89.00 82 PRO A O 1
ATOM 603 N N . ARG A 1 83 ? -4.458 11.358 12.546 1.00 91.25 83 ARG A N 1
ATOM 604 C CA . ARG A 1 83 ? -3.814 10.202 13.199 1.00 91.25 83 ARG A CA 1
ATOM 605 C C . ARG A 1 83 ? -4.140 8.889 12.489 1.00 91.25 83 ARG A C 1
ATOM 607 O O . ARG A 1 83 ? -3.264 8.050 12.324 1.00 91.25 83 ARG A O 1
ATOM 614 N N . ALA A 1 84 ? -5.367 8.754 11.987 1.00 90.62 84 ALA A N 1
ATOM 615 C CA . ALA A 1 84 ? -5.793 7.589 11.217 1.00 90.62 84 ALA A CA 1
ATOM 616 C C . ALA A 1 84 ? -5.036 7.442 9.889 1.00 90.62 84 ALA A C 1
ATOM 618 O O . ALA A 1 84 ? -4.917 6.340 9.355 1.00 90.62 84 ALA A O 1
ATOM 619 N N . LEU A 1 85 ? -4.544 8.558 9.342 1.00 92.88 85 LEU A N 1
ATOM 620 C CA . LEU A 1 85 ? -3.996 8.618 7.993 1.00 92.88 85 LEU A CA 1
ATOM 621 C C . LEU A 1 85 ? -2.480 8.737 7.930 1.00 92.88 85 LEU A C 1
ATOM 623 O O . LEU A 1 85 ? -1.929 8.493 6.859 1.00 92.88 85 LEU A O 1
ATOM 627 N N . ILE A 1 86 ? -1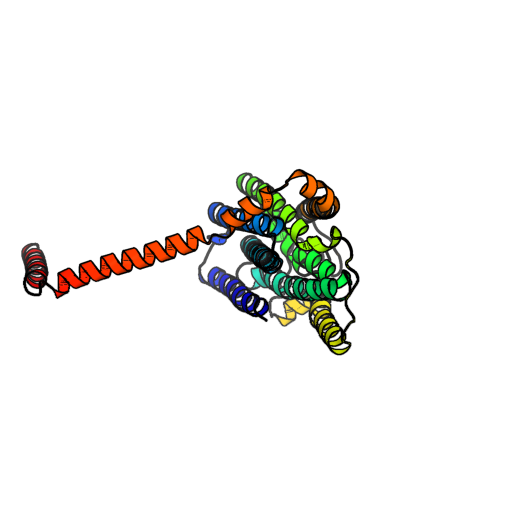.791 9.037 9.033 1.00 94.25 86 ILE A N 1
ATOM 628 C CA . ILE A 1 86 ? -0.327 9.181 9.043 1.00 94.25 86 ILE A CA 1
ATOM 629 C C . ILE A 1 86 ? 0.390 7.944 8.481 1.00 94.25 86 ILE A C 1
ATOM 631 O O . ILE A 1 86 ? 1.215 8.066 7.579 1.00 94.25 86 ILE A O 1
ATOM 635 N N . TRP A 1 87 ? 0.041 6.738 8.929 1.00 94.94 87 TRP A N 1
ATOM 636 C CA . TRP A 1 87 ? 0.669 5.506 8.447 1.00 94.94 87 TRP A CA 1
ATOM 637 C C . TRP A 1 87 ? 0.319 5.157 7.005 1.00 94.94 87 TRP A C 1
ATOM 639 O O . TRP A 1 87 ? 1.249 4.939 6.227 1.00 94.94 87 TRP A O 1
ATOM 649 N N . PRO A 1 88 ? -0.960 5.136 6.589 1.00 94.88 88 PRO A N 1
ATOM 650 C CA . PRO A 1 88 ? -1.280 4.803 5.209 1.00 94.88 88 PRO A CA 1
ATOM 651 C C . PRO A 1 88 ? -0.794 5.841 4.200 1.00 94.88 88 PRO A C 1
ATOM 653 O O . PRO A 1 88 ? -0.336 5.460 3.124 1.00 94.88 88 PRO A O 1
ATOM 656 N N . THR A 1 89 ? -0.809 7.133 4.539 1.00 94.75 89 THR A N 1
ATOM 657 C CA . THR A 1 89 ? -0.202 8.167 3.681 1.00 94.75 89 THR A CA 1
ATOM 658 C C . THR A 1 89 ? 1.307 8.003 3.586 1.00 94.75 89 THR A C 1
ATOM 660 O O . THR A 1 89 ? 1.850 8.081 2.487 1.00 94.75 89 THR A O 1
ATOM 663 N N . THR A 1 90 ? 1.987 7.695 4.693 1.00 95.00 90 THR A N 1
ATOM 664 C CA . THR A 1 90 ? 3.436 7.452 4.685 1.00 95.00 90 THR A CA 1
ATOM 665 C C . THR A 1 90 ? 3.792 6.191 3.896 1.00 95.00 90 THR A C 1
ATOM 667 O O . THR A 1 90 ? 4.743 6.199 3.112 1.00 95.00 90 THR A O 1
ATOM 670 N N . ALA A 1 91 ? 3.004 5.122 4.035 1.00 96.25 91 ALA A N 1
ATOM 671 C CA . ALA A 1 91 ? 3.160 3.898 3.257 1.00 96.25 91 ALA A CA 1
ATOM 672 C C . ALA A 1 91 ? 2.950 4.149 1.761 1.00 96.25 91 ALA A C 1
ATOM 674 O O . ALA A 1 91 ? 3.764 3.713 0.950 1.00 96.25 91 ALA A O 1
ATOM 675 N N . PHE A 1 92 ? 1.914 4.903 1.394 1.00 96.31 92 PHE A N 1
ATOM 676 C CA . PHE A 1 92 ? 1.663 5.279 0.007 1.00 96.31 92 PHE A CA 1
ATOM 677 C C . PHE A 1 92 ? 2.772 6.178 -0.561 1.00 96.31 92 PHE A C 1
ATOM 679 O O . PHE A 1 92 ? 3.277 5.905 -1.649 1.00 96.31 92 PHE A O 1
ATOM 686 N N . ALA A 1 93 ? 3.197 7.208 0.178 1.00 95.50 93 ALA A N 1
ATOM 687 C CA . ALA A 1 93 ? 4.238 8.142 -0.248 1.00 95.50 93 ALA A CA 1
ATOM 688 C C . ALA A 1 93 ? 5.582 7.437 -0.464 1.00 95.50 93 ALA A C 1
ATOM 690 O O . ALA A 1 93 ? 6.155 7.497 -1.552 1.00 95.50 93 ALA A O 1
ATOM 691 N N . LEU A 1 94 ? 6.078 6.755 0.571 1.00 96.12 94 LEU A N 1
ATOM 692 C CA . LEU A 1 94 ? 7.409 6.157 0.553 1.00 96.12 94 LEU A CA 1
ATOM 693 C C . LEU A 1 94 ? 7.414 4.826 -0.198 1.00 96.12 94 LEU A C 1
ATOM 695 O O . LEU A 1 94 ? 8.287 4.603 -1.032 1.00 96.12 94 LEU A O 1
ATOM 699 N N . GLY A 1 95 ? 6.433 3.956 0.056 1.00 95.75 95 GLY A N 1
ATOM 700 C CA . GLY A 1 95 ? 6.315 2.656 -0.607 1.00 95.75 95 GLY A CA 1
ATOM 701 C C . GLY A 1 95 ? 5.956 2.795 -2.084 1.00 95.75 95 GLY A C 1
ATOM 702 O O . GLY A 1 95 ? 6.618 2.200 -2.931 1.00 95.75 95 GLY A O 1
ATOM 703 N N . GLY A 1 96 ? 4.976 3.643 -2.410 1.00 94.31 96 GLY A N 1
ATOM 704 C CA . GLY A 1 96 ? 4.604 3.949 -3.794 1.00 94.31 96 GLY A CA 1
ATOM 705 C C . GLY A 1 96 ? 5.710 4.675 -4.548 1.00 94.31 96 GLY A C 1
ATOM 706 O O . GLY A 1 96 ? 6.045 4.279 -5.663 1.00 94.31 96 GLY A O 1
ATOM 707 N N . GLY A 1 97 ? 6.352 5.666 -3.923 1.00 94.69 97 GLY A N 1
ATOM 708 C CA . GLY A 1 97 ? 7.502 6.351 -4.512 1.00 94.69 97 GLY A CA 1
ATOM 709 C C . GLY A 1 97 ? 8.657 5.389 -4.798 1.00 94.69 97 GLY A C 1
ATOM 710 O O . GLY A 1 97 ? 9.206 5.391 -5.902 1.00 94.69 97 GLY A O 1
ATOM 711 N N . LEU A 1 98 ? 9.005 4.532 -3.833 1.00 95.81 98 LEU A N 1
ATOM 712 C CA . LEU A 1 98 ? 10.084 3.556 -3.994 1.00 95.81 98 LEU A CA 1
ATOM 713 C C . LEU A 1 98 ? 9.734 2.497 -5.042 1.00 95.81 98 LEU A C 1
ATOM 715 O O . LEU A 1 98 ? 10.606 2.098 -5.809 1.00 95.81 98 LEU A O 1
ATOM 719 N N . TRP A 1 99 ? 8.470 2.079 -5.118 1.00 95.88 99 TRP A N 1
ATOM 720 C CA . TRP A 1 99 ? 7.997 1.169 -6.156 1.00 95.88 99 TRP A CA 1
ATOM 721 C C . TRP A 1 99 ? 8.138 1.790 -7.555 1.00 95.88 99 TRP A C 1
ATOM 723 O O . TRP A 1 99 ? 8.697 1.147 -8.440 1.00 95.88 99 TRP A O 1
ATOM 733 N N . LEU A 1 100 ? 7.754 3.060 -7.741 1.00 93.81 100 LEU A N 1
ATOM 734 C CA . LEU A 1 100 ? 7.908 3.779 -9.017 1.00 93.81 100 LEU A CA 1
ATOM 735 C C . LEU A 1 100 ? 9.370 3.934 -9.445 1.00 93.81 100 LEU A C 1
ATOM 737 O O . LEU A 1 100 ? 9.722 3.686 -10.601 1.00 93.81 100 LEU A O 1
ATOM 741 N N . VAL A 1 101 ? 10.232 4.366 -8.520 1.00 93.19 101 VAL A N 1
ATOM 742 C CA . VAL A 1 101 ? 11.672 4.500 -8.789 1.00 93.19 101 VAL A CA 1
ATOM 743 C C . VAL A 1 101 ? 12.280 3.124 -9.051 1.00 93.19 101 VAL A C 1
ATOM 745 O O . VAL A 1 101 ? 13.063 2.956 -9.985 1.00 93.19 101 VAL A O 1
ATOM 748 N N . GLY A 1 102 ? 11.880 2.125 -8.271 1.00 92.25 102 GLY A N 1
ATOM 749 C CA . GLY A 1 102 ? 12.332 0.752 -8.411 1.00 92.25 102 GLY A CA 1
ATOM 750 C C . GLY A 1 102 ? 11.920 0.113 -9.729 1.00 92.25 102 GLY A C 1
ATOM 751 O O . GLY A 1 102 ? 12.696 -0.646 -10.299 1.00 92.25 102 GLY A O 1
ATOM 752 N N . GLU A 1 103 ? 10.738 0.436 -10.247 1.00 89.94 103 GLU A N 1
ATOM 753 C CA . GLU A 1 103 ? 10.287 -0.031 -11.555 1.00 89.94 103 GLU A CA 1
ATOM 754 C C . GLU A 1 103 ? 11.191 0.502 -12.674 1.00 89.94 103 GLU A C 1
ATOM 756 O O . GLU A 1 103 ? 11.567 -0.252 -13.572 1.00 89.94 103 GLU A O 1
ATOM 761 N N . ARG A 1 104 ? 11.639 1.762 -12.576 1.00 89.38 104 ARG A N 1
ATOM 762 C CA . ARG A 1 104 ? 12.648 2.320 -13.492 1.00 89.38 104 ARG A CA 1
ATOM 763 C C . ARG A 1 104 ? 14.002 1.640 -13.338 1.00 89.38 104 ARG A C 1
ATOM 765 O O . ARG A 1 104 ? 14.599 1.257 -14.333 1.00 89.38 104 ARG A O 1
ATOM 772 N N . VAL A 1 105 ? 14.464 1.436 -12.107 1.00 90.38 105 VAL A N 1
ATOM 773 C CA . VAL A 1 105 ? 15.718 0.717 -11.822 1.00 90.38 105 VAL A CA 1
ATOM 774 C C . VAL A 1 105 ? 15.705 -0.700 -12.407 1.00 90.38 105 VAL A C 1
ATOM 776 O O . VAL A 1 105 ? 16.682 -1.143 -13.016 1.00 90.38 105 VAL A O 1
ATOM 779 N N . TRP A 1 106 ? 14.586 -1.405 -12.256 1.00 89.56 106 TRP A N 1
ATOM 780 C CA . TRP A 1 106 ? 14.403 -2.734 -12.819 1.00 89.56 106 TRP A CA 1
ATOM 781 C C . TRP A 1 106 ? 14.401 -2.709 -14.354 1.00 89.56 106 TRP A C 1
ATOM 783 O O . TRP A 1 106 ? 15.029 -3.568 -14.965 1.00 89.56 106 TRP A O 1
ATOM 793 N N . GLN A 1 107 ? 13.760 -1.721 -14.980 1.00 85.94 107 GLN A N 1
ATOM 794 C CA . GLN A 1 107 ? 13.741 -1.582 -16.441 1.00 85.94 107 GLN A CA 1
ATOM 795 C C . GLN A 1 107 ? 15.111 -1.225 -17.035 1.00 85.94 107 GLN A C 1
ATOM 797 O O . GLN A 1 107 ? 15.438 -1.712 -18.113 1.00 85.94 107 GLN A O 1
ATOM 802 N N . GLU A 1 108 ? 15.901 -0.399 -16.348 1.00 86.06 108 GLU A N 1
ATOM 803 C CA . GLU A 1 108 ? 17.196 0.078 -16.849 1.00 86.06 108 GLU A CA 1
ATOM 804 C C . GLU A 1 108 ? 18.295 -0.991 -16.729 1.00 86.06 108 GLU A C 1
ATOM 806 O O . GLU A 1 108 ? 19.009 -1.242 -17.696 1.00 86.06 108 GLU A O 1
ATOM 811 N N . TRP A 1 109 ? 18.442 -1.652 -15.569 1.00 86.00 109 TRP A N 1
ATOM 812 C CA . TRP A 1 109 ? 19.518 -2.643 -15.363 1.00 86.00 109 TRP A CA 1
ATOM 813 C C . TRP A 1 109 ? 19.113 -3.938 -14.649 1.00 86.00 109 TRP A C 1
ATOM 815 O O . TRP A 1 109 ? 19.964 -4.757 -14.280 1.00 86.00 109 TRP A O 1
ATOM 825 N N . GLY A 1 110 ? 17.816 -4.167 -14.451 1.00 84.88 110 GLY A N 1
ATOM 826 C CA . GLY A 1 110 ? 17.299 -5.429 -13.919 1.00 84.88 110 GLY A CA 1
ATOM 827 C C . GLY A 1 110 ? 17.407 -5.595 -12.403 1.00 84.88 110 GLY A C 1
ATOM 828 O O . GLY A 1 110 ? 17.176 -6.699 -11.910 1.00 84.88 110 GLY A O 1
ATOM 829 N N . TRP A 1 111 ? 17.743 -4.553 -11.634 1.00 88.38 111 TRP A N 1
ATOM 830 C CA . TRP A 1 111 ? 17.814 -4.674 -10.174 1.00 88.38 111 TRP A CA 1
ATOM 831 C C . TRP A 1 111 ? 16.421 -4.611 -9.532 1.00 88.38 111 TRP A C 1
ATOM 833 O O . TRP A 1 111 ? 15.750 -3.586 -9.544 1.00 88.38 111 TRP A O 1
ATOM 843 N N . GLN A 1 112 ? 15.975 -5.732 -8.963 1.00 90.25 112 GLN A N 1
ATOM 844 C CA . GLN A 1 112 ? 14.601 -5.907 -8.473 1.00 90.25 112 GLN A CA 1
ATOM 845 C C . GLN A 1 112 ? 14.382 -5.493 -7.010 1.00 90.25 112 GLN A C 1
ATOM 847 O O . GLN A 1 112 ? 13.237 -5.440 -6.557 1.00 90.25 112 GLN A O 1
ATOM 852 N N . ILE A 1 113 ? 15.443 -5.227 -6.243 1.00 92.06 113 ILE A N 1
ATOM 853 C CA . ILE A 1 113 ? 15.308 -4.980 -4.799 1.00 92.06 113 ILE A CA 1
ATOM 854 C C . ILE A 1 113 ? 14.440 -3.744 -4.520 1.00 92.06 113 ILE A C 1
ATOM 856 O O . ILE A 1 113 ? 13.473 -3.889 -3.773 1.00 92.06 113 ILE A O 1
ATOM 860 N N . PRO A 1 114 ? 14.674 -2.566 -5.136 1.00 93.69 114 PRO A N 1
ATOM 861 C CA . PRO A 1 114 ? 13.895 -1.375 -4.794 1.00 93.69 114 PRO A CA 1
ATOM 862 C C . PRO A 1 114 ? 12.401 -1.525 -5.110 1.00 93.69 114 PRO A C 1
ATOM 864 O O . PRO A 1 114 ? 11.564 -1.208 -4.267 1.00 93.69 114 PRO A O 1
ATOM 867 N N . VAL A 1 115 ? 12.053 -2.096 -6.273 1.00 94.00 115 VAL A N 1
ATOM 868 C CA . VAL A 1 115 ? 10.644 -2.336 -6.644 1.00 94.00 115 VAL A CA 1
ATOM 869 C C . VAL A 1 115 ? 9.973 -3.320 -5.687 1.00 94.00 115 VAL A C 1
ATOM 871 O O . VAL A 1 115 ? 8.834 -3.102 -5.282 1.00 94.00 115 VAL A O 1
ATOM 874 N N . SER A 1 116 ? 10.692 -4.359 -5.259 1.00 94.50 116 SER A N 1
ATOM 875 C CA . SER A 1 116 ? 10.167 -5.357 -4.324 1.00 94.50 116 SER A CA 1
ATOM 876 C C . SER A 1 116 ? 9.952 -4.763 -2.935 1.00 94.50 116 SER A C 1
ATOM 878 O O . SER A 1 116 ? 8.900 -4.972 -2.345 1.00 94.50 116 SER A O 1
ATOM 880 N N . VAL A 1 117 ? 10.897 -3.970 -2.424 1.00 95.44 117 VAL A N 1
ATOM 881 C CA . VAL A 1 117 ? 10.748 -3.297 -1.122 1.00 95.44 117 VAL A CA 1
ATOM 882 C C . VAL A 1 117 ? 9.572 -2.317 -1.147 1.00 95.44 117 VAL A C 1
ATOM 884 O O . VAL A 1 117 ? 8.764 -2.324 -0.220 1.00 95.44 117 VAL A O 1
ATOM 887 N N . GLY A 1 118 ? 9.419 -1.532 -2.219 1.00 95.69 118 GLY A N 1
ATOM 888 C CA . GLY A 1 118 ? 8.260 -0.651 -2.393 1.00 95.69 118 GLY A CA 1
ATOM 889 C C . GLY A 1 118 ? 6.933 -1.419 -2.421 1.00 95.69 118 GLY A C 1
ATOM 890 O O . GLY A 1 118 ? 5.996 -1.065 -1.706 1.00 95.69 118 GLY A O 1
ATOM 891 N N . ALA A 1 119 ? 6.875 -2.527 -3.168 1.00 96.12 119 ALA A N 1
ATOM 892 C CA . ALA A 1 119 ? 5.704 -3.402 -3.220 1.00 96.12 119 ALA A CA 1
ATOM 893 C C . ALA A 1 119 ? 5.359 -4.014 -1.850 1.00 96.12 119 ALA A C 1
ATOM 895 O O . ALA A 1 119 ? 4.196 -4.007 -1.453 1.00 96.12 119 ALA A O 1
ATOM 896 N N . LEU A 1 120 ? 6.354 -4.506 -1.106 1.00 95.12 120 LEU A N 1
ATOM 897 C CA . LEU A 1 120 ? 6.156 -5.093 0.225 1.00 95.12 120 LEU A CA 1
ATOM 898 C C . LEU A 1 120 ? 5.716 -4.043 1.255 1.00 95.12 120 LEU A C 1
ATOM 900 O O . LEU A 1 120 ? 4.888 -4.342 2.116 1.00 95.12 120 LEU A O 1
ATOM 904 N N . ALA A 1 121 ? 6.209 -2.808 1.144 1.00 96.19 121 ALA A N 1
ATOM 905 C CA . ALA A 1 121 ? 5.766 -1.702 1.987 1.00 96.19 121 ALA A CA 1
ATOM 906 C C . ALA A 1 121 ? 4.311 -1.299 1.719 1.00 96.19 121 ALA A C 1
ATOM 908 O O . ALA A 1 121 ? 3.570 -1.042 2.666 1.00 96.19 121 ALA A O 1
ATOM 909 N N . LEU A 1 122 ? 3.882 -1.299 0.453 1.00 96.12 122 LEU A N 1
ATOM 910 C CA . LEU A 1 122 ? 2.478 -1.087 0.083 1.00 96.12 122 LEU A CA 1
ATOM 911 C C . LEU A 1 122 ? 1.578 -2.263 0.484 1.00 96.12 122 LEU A C 1
ATOM 913 O O . LEU A 1 122 ? 0.423 -2.057 0.848 1.00 96.12 122 LEU A O 1
ATOM 917 N N . ALA A 1 123 ? 2.096 -3.492 0.436 1.00 95.38 123 ALA A N 1
ATOM 918 C CA . ALA A 1 123 ? 1.378 -4.678 0.895 1.00 95.38 123 ALA A CA 1
ATOM 919 C C . ALA A 1 123 ? 1.230 -4.723 2.427 1.00 95.38 123 ALA A C 1
ATOM 921 O O . ALA A 1 123 ? 0.299 -5.347 2.929 1.00 95.38 123 ALA A O 1
ATOM 922 N N . GLY A 1 124 ? 2.123 -4.043 3.151 1.00 94.06 124 GLY A N 1
ATOM 923 C CA . GLY A 1 124 ? 2.099 -3.920 4.604 1.00 94.06 124 GLY A CA 1
ATOM 924 C C . GLY A 1 124 ? 2.880 -4.995 5.349 1.00 94.06 124 GLY A C 1
ATOM 925 O O . GLY A 1 124 ? 2.483 -5.414 6.432 1.00 94.06 124 GLY A O 1
ATOM 926 N N . VAL A 1 125 ? 3.996 -5.445 4.778 1.00 94.06 125 VAL A N 1
ATOM 927 C CA . VAL A 1 125 ? 4.928 -6.377 5.432 1.00 94.06 125 VAL A CA 1
ATOM 928 C C . VAL A 1 125 ? 5.547 -5.736 6.685 1.00 94.06 125 VAL A C 1
ATOM 930 O O . VAL A 1 125 ? 5.734 -4.516 6.702 1.00 94.06 125 VAL A O 1
ATOM 933 N N . PRO A 1 126 ? 5.885 -6.522 7.728 1.00 92.50 126 PRO A N 1
ATOM 934 C CA . PRO A 1 126 ? 6.570 -6.032 8.919 1.00 92.50 126 PRO A CA 1
ATOM 935 C C . PRO A 1 126 ? 7.751 -5.104 8.642 1.00 92.50 126 PRO A C 1
ATOM 937 O O . PRO A 1 126 ? 8.433 -5.238 7.628 1.00 92.50 126 PRO A O 1
ATOM 940 N N . PHE A 1 127 ? 8.009 -4.196 9.587 1.00 90.44 127 PHE A N 1
ATOM 941 C CA . PHE A 1 127 ? 9.043 -3.157 9.481 1.00 90.44 127 PHE A CA 1
ATOM 942 C C . PHE A 1 127 ? 8.800 -2.150 8.351 1.00 90.44 127 PHE A C 1
ATOM 944 O O . PHE A 1 127 ? 9.732 -1.533 7.840 1.00 90.44 127 PHE A O 1
ATOM 951 N N . THR A 1 128 ? 7.539 -1.954 7.969 1.00 93.88 128 THR A N 1
ATOM 952 C CA . THR A 1 128 ? 7.125 -0.901 7.042 1.00 93.88 128 THR A CA 1
ATOM 953 C C . THR A 1 128 ? 5.943 -0.133 7.632 1.00 93.88 128 THR A C 1
ATOM 955 O O . THR A 1 128 ? 5.173 -0.702 8.413 1.00 93.88 128 THR A O 1
ATOM 958 N N . PRO A 1 129 ? 5.737 1.141 7.254 1.00 93.25 129 PRO A N 1
ATOM 959 C CA . PRO A 1 129 ? 4.537 1.882 7.649 1.00 93.25 129 PRO A CA 1
ATOM 960 C C . PRO A 1 129 ? 3.231 1.177 7.249 1.00 93.25 129 PRO A C 1
ATOM 962 O O . PRO A 1 129 ? 2.229 1.323 7.940 1.00 93.25 129 PRO A O 1
ATOM 965 N N . GLY A 1 130 ? 3.231 0.371 6.181 1.00 94.25 130 GLY A N 1
ATOM 966 C CA . GLY A 1 130 ? 2.051 -0.392 5.771 1.00 94.25 130 GLY A CA 1
ATOM 967 C C . GLY A 1 130 ? 1.666 -1.505 6.753 1.00 94.25 130 GLY A C 1
ATOM 968 O O . GLY A 1 130 ? 0.509 -1.912 6.783 1.00 94.25 130 GLY A O 1
ATOM 969 N N . PHE A 1 131 ? 2.589 -1.993 7.589 1.00 94.81 131 PHE A N 1
ATOM 970 C CA . PHE A 1 131 ? 2.243 -2.952 8.646 1.00 94.81 131 PHE A CA 1
ATOM 971 C C . PHE A 1 131 ? 1.378 -2.308 9.735 1.00 94.81 131 PHE A C 1
ATOM 973 O O . PHE A 1 131 ? 0.472 -2.938 10.278 1.00 94.81 131 PHE A O 1
ATOM 980 N N . LEU A 1 132 ? 1.603 -1.019 10.003 1.00 93.69 132 LEU A N 1
ATOM 981 C CA . LEU A 1 132 ? 0.857 -0.244 10.998 1.00 93.69 132 LEU A CA 1
ATOM 982 C C . LEU A 1 132 ? -0.593 0.021 10.568 1.00 93.69 132 LEU A C 1
ATOM 984 O O . LEU A 1 132 ? -1.406 0.439 11.384 1.00 93.69 132 LEU A O 1
ATOM 988 N N . THR A 1 133 ? -0.951 -0.253 9.311 1.00 94.12 133 THR A N 1
ATOM 989 C CA . THR A 1 133 ? -2.329 -0.123 8.815 1.00 94.12 133 THR A CA 1
ATOM 990 C C . THR A 1 133 ? -3.126 -1.428 8.932 1.00 94.12 133 THR A C 1
ATOM 992 O O . THR A 1 133 ? -4.360 -1.405 8.960 1.00 94.12 133 THR A O 1
ATOM 995 N N . GLN A 1 134 ? -2.438 -2.570 9.061 1.00 95.12 134 GLN A N 1
ATOM 996 C CA . GLN A 1 134 ? -3.047 -3.905 9.103 1.00 95.12 134 GLN A CA 1
ATOM 997 C C . GLN A 1 134 ? -4.042 -4.092 10.256 1.00 95.12 134 GLN A C 1
ATOM 999 O O . GLN A 1 134 ? -5.088 -4.700 10.028 1.00 95.12 134 GLN A O 1
ATOM 1004 N N . PRO A 1 135 ? -3.806 -3.558 11.472 1.00 94.19 135 PRO A N 1
ATOM 1005 C CA . PRO A 1 135 ? -4.785 -3.641 12.550 1.00 94.19 135 PRO A CA 1
ATOM 1006 C C . PRO A 1 135 ? -6.144 -3.024 12.220 1.00 94.19 135 PRO A C 1
ATOM 1008 O O . PRO A 1 135 ? -7.167 -3.592 12.593 1.00 94.19 135 PRO A O 1
ATOM 1011 N N . GLY A 1 136 ? -6.168 -1.890 11.512 1.00 93.06 136 GLY A N 1
ATOM 1012 C CA . GLY A 1 136 ? -7.419 -1.267 11.077 1.00 93.06 136 GLY A CA 1
ATOM 1013 C C . GLY A 1 136 ? -8.165 -2.171 10.098 1.00 93.06 136 GLY A C 1
ATOM 1014 O O . GLY A 1 136 ? -9.343 -2.463 10.286 1.00 93.06 136 GLY A O 1
ATOM 1015 N N . LEU A 1 137 ? -7.456 -2.703 9.098 1.00 95.38 137 LEU A N 1
ATOM 1016 C CA . LEU A 1 137 ? -8.017 -3.628 8.104 1.00 95.38 137 LEU A CA 1
ATOM 1017 C C . LEU A 1 137 ? -8.529 -4.931 8.740 1.00 95.38 137 LEU A C 1
ATOM 1019 O O . LEU A 1 137 ? -9.588 -5.429 8.359 1.00 95.38 137 LEU A O 1
ATOM 1023 N N . ALA A 1 138 ? -7.841 -5.437 9.766 1.00 95.25 138 ALA A N 1
ATOM 1024 C CA . ALA A 1 138 ? -8.239 -6.629 10.511 1.00 95.25 138 ALA A CA 1
ATOM 1025 C C . ALA A 1 138 ? -9.594 -6.472 11.223 1.00 95.25 138 ALA A C 1
ATOM 1027 O O . ALA A 1 138 ? -10.286 -7.468 11.456 1.00 95.25 138 ALA A O 1
ATOM 1028 N N . ARG A 1 139 ? -10.026 -5.237 11.515 1.00 92.94 139 ARG A N 1
ATOM 1029 C CA . ARG A 1 139 ? -11.355 -4.977 12.092 1.00 92.94 139 ARG A CA 1
ATOM 1030 C C . ARG A 1 139 ? -12.490 -5.362 11.153 1.00 92.94 139 ARG A C 1
ATOM 1032 O O . ARG A 1 139 ? -13.574 -5.681 11.640 1.00 92.94 139 ARG A O 1
ATOM 1039 N N . LEU A 1 140 ? -12.264 -5.406 9.838 1.00 94.06 140 LEU A N 1
ATOM 1040 C CA . LEU A 1 140 ? -13.276 -5.893 8.897 1.00 94.06 140 LEU A CA 1
ATOM 1041 C C . LEU A 1 140 ? -13.670 -7.352 9.197 1.00 94.06 140 LEU A C 1
ATOM 1043 O O . LEU A 1 140 ? -14.817 -7.736 9.003 1.00 94.06 140 LEU A O 1
ATOM 1047 N N . ILE A 1 141 ? -12.751 -8.155 9.741 1.00 93.88 141 ILE A N 1
ATOM 1048 C CA . ILE A 1 141 ? -13.034 -9.542 10.127 1.00 93.88 141 ILE A CA 1
ATOM 1049 C C . ILE A 1 141 ? -13.852 -9.597 11.423 1.00 93.88 141 ILE A C 1
ATOM 1051 O O . ILE A 1 141 ? -14.758 -10.417 11.540 1.00 93.88 141 ILE A O 1
ATOM 1055 N N . THR A 1 142 ? -13.544 -8.737 12.396 1.00 89.38 142 THR A N 1
ATOM 1056 C CA . THR A 1 142 ? -14.059 -8.855 13.771 1.00 89.38 142 THR A CA 1
ATOM 1057 C C . THR A 1 142 ? -15.327 -8.050 14.055 1.00 89.38 142 THR A C 1
ATOM 1059 O O . THR A 1 142 ? -15.972 -8.295 15.070 1.00 89.38 142 THR A O 1
ATOM 1062 N N . THR A 1 143 ? -15.702 -7.100 13.191 1.00 89.00 143 THR A N 1
ATOM 1063 C CA . THR A 1 143 ? -16.797 -6.148 13.474 1.00 89.00 143 THR A CA 1
ATOM 1064 C C . THR A 1 143 ? -18.196 -6.715 13.188 1.00 89.00 143 THR A C 1
ATOM 1066 O O . THR A 1 143 ? -19.160 -6.315 13.835 1.00 89.00 143 THR A O 1
ATOM 1069 N N . GLY A 1 144 ? -18.345 -7.655 12.247 1.00 90.88 144 GLY A N 1
ATOM 1070 C CA . GLY A 1 144 ? -19.637 -8.281 11.936 1.00 90.88 144 GLY A CA 1
ATOM 1071 C C . GLY A 1 144 ? -19.684 -8.935 10.555 1.00 90.88 144 GLY A C 1
ATOM 1072 O O . GLY A 1 144 ? -18.786 -8.740 9.741 1.00 90.88 144 GLY A O 1
ATOM 1073 N N . SER A 1 145 ? -20.755 -9.678 10.262 1.00 93.00 145 SER A N 1
ATOM 1074 C CA . SER A 1 145 ? -20.879 -10.509 9.049 1.00 93.00 145 SER A CA 1
ATOM 1075 C C . SER A 1 145 ? -20.774 -9.726 7.735 1.00 93.00 145 SER A C 1
ATOM 1077 O O . SER A 1 145 ? -20.096 -10.168 6.808 1.00 93.00 145 SER A O 1
ATOM 1079 N N . ILE A 1 146 ? -21.399 -8.545 7.657 1.00 94.12 146 ILE A N 1
ATOM 1080 C CA . ILE A 1 146 ? -21.313 -7.664 6.481 1.00 94.12 146 ILE A CA 1
ATOM 1081 C C . ILE A 1 146 ? -19.862 -7.219 6.262 1.00 94.12 146 ILE A C 1
ATOM 1083 O O . ILE A 1 146 ? -19.360 -7.278 5.143 1.00 94.12 146 ILE A O 1
ATOM 1087 N N . PHE A 1 147 ? -19.154 -6.839 7.328 1.00 94.19 147 PHE A N 1
ATOM 1088 C CA . PHE A 1 147 ? -17.748 -6.453 7.236 1.00 94.19 147 PHE A CA 1
ATOM 1089 C C . PHE A 1 147 ? -16.852 -7.637 6.860 1.00 94.19 147 PHE A C 1
ATOM 1091 O O . PHE A 1 147 ? -15.908 -7.452 6.098 1.00 94.19 147 PHE A O 1
ATOM 1098 N N . THR A 1 148 ? -17.174 -8.859 7.295 1.00 95.12 148 THR A N 1
ATOM 1099 C CA . THR A 1 148 ? -16.453 -10.068 6.873 1.00 95.12 148 THR A CA 1
ATOM 1100 C C . THR A 1 148 ? -16.634 -10.342 5.377 1.00 95.12 148 THR A C 1
ATOM 1102 O O . THR A 1 148 ? -15.685 -10.740 4.701 1.00 95.12 148 THR A O 1
ATOM 1105 N N . LEU A 1 149 ? -17.826 -10.087 4.825 1.00 96.19 149 LEU A N 1
ATOM 1106 C CA . LEU A 1 149 ? -18.047 -10.156 3.379 1.00 96.19 149 LEU A CA 1
ATOM 1107 C C . LEU A 1 149 ? -17.196 -9.108 2.647 1.00 96.19 149 LEU A C 1
ATOM 1109 O O . LEU A 1 149 ? -16.519 -9.435 1.673 1.00 96.19 149 LEU A O 1
ATOM 1113 N N . LEU A 1 150 ? -17.174 -7.869 3.148 1.00 96.44 150 LEU A N 1
ATOM 1114 C CA . LEU A 1 150 ? -16.311 -6.811 2.615 1.00 96.44 150 LEU A CA 1
ATOM 1115 C C . LEU A 1 150 ? -14.830 -7.184 2.707 1.00 96.44 150 LEU A C 1
ATOM 1117 O O . LEU A 1 150 ? -14.085 -6.954 1.758 1.00 96.44 150 LEU A O 1
ATOM 1121 N N . PHE A 1 151 ? -14.415 -7.823 3.801 1.00 97.12 151 PHE A N 1
ATOM 1122 C CA . PHE A 1 151 ? -13.068 -8.350 3.968 1.00 97.12 151 PHE A CA 1
ATOM 1123 C C . PHE A 1 151 ? -12.726 -9.385 2.892 1.00 97.12 151 PHE A C 1
ATOM 1125 O O . PHE A 1 151 ? -11.641 -9.325 2.321 1.00 97.12 151 PHE A O 1
ATOM 1132 N N . ALA A 1 152 ? -13.640 -10.299 2.558 1.00 97.50 152 ALA A N 1
ATOM 1133 C CA . ALA A 1 152 ? -13.408 -11.275 1.494 1.00 97.50 152 ALA A CA 1
ATOM 1134 C C . ALA A 1 152 ? -13.171 -10.592 0.134 1.00 97.50 152 ALA A C 1
ATOM 1136 O O . ALA A 1 152 ? -12.228 -10.941 -0.579 1.00 97.50 152 ALA A O 1
ATOM 1137 N N . VAL A 1 153 ? -13.970 -9.572 -0.201 1.00 97.31 153 VAL A N 1
ATOM 1138 C CA . VAL A 1 153 ? -13.777 -8.783 -1.433 1.00 97.31 153 VAL A CA 1
ATOM 1139 C C . VAL A 1 153 ? -12.464 -7.996 -1.381 1.00 97.31 153 VAL A C 1
ATOM 1141 O O . VAL A 1 153 ? -11.726 -7.967 -2.367 1.00 97.31 153 VAL A O 1
ATOM 1144 N N . TYR A 1 154 ? -12.127 -7.419 -0.226 1.00 97.31 154 TYR A N 1
ATOM 1145 C CA . TYR A 1 154 ? -10.846 -6.757 0.016 1.00 97.31 154 TYR A CA 1
ATOM 1146 C C . TYR A 1 154 ? -9.662 -7.707 -0.211 1.00 97.31 154 TYR A C 1
ATOM 1148 O O . TYR A 1 154 ? -8.727 -7.336 -0.915 1.00 97.31 154 TYR A O 1
ATOM 1156 N N . VAL A 1 155 ? -9.705 -8.938 0.311 1.00 97.75 155 VAL A N 1
ATOM 1157 C CA . VAL A 1 155 ? -8.640 -9.933 0.112 1.00 97.75 155 VAL A CA 1
ATOM 1158 C C . VAL A 1 155 ? -8.446 -10.219 -1.371 1.00 97.75 155 VAL A C 1
ATOM 1160 O O . VAL A 1 155 ? -7.306 -10.277 -1.825 1.00 97.75 155 VAL A O 1
ATOM 1163 N N . ILE A 1 156 ? -9.528 -10.347 -2.144 1.00 97.62 156 ILE A N 1
ATOM 1164 C CA . ILE A 1 156 ? -9.446 -10.543 -3.599 1.00 97.62 156 ILE A CA 1
ATOM 1165 C C . ILE A 1 156 ? -8.795 -9.324 -4.266 1.00 97.62 156 ILE A C 1
ATOM 1167 O O . ILE A 1 156 ? -7.843 -9.482 -5.032 1.00 97.62 156 ILE A O 1
ATOM 1171 N N . ALA A 1 157 ? -9.257 -8.111 -3.950 1.00 97.00 157 ALA A N 1
ATOM 1172 C CA . ALA A 1 157 ? -8.704 -6.876 -4.505 1.00 97.00 157 ALA A CA 1
ATOM 1173 C C . ALA A 1 157 ? -7.207 -6.727 -4.183 1.00 97.00 157 ALA A C 1
ATOM 1175 O O . ALA A 1 157 ? -6.395 -6.495 -5.079 1.00 97.00 157 ALA A O 1
ATOM 1176 N N . GLN A 1 158 ? -6.830 -6.938 -2.921 1.00 97.50 158 GLN A N 1
ATOM 1177 C CA . GLN A 1 158 ? -5.455 -6.836 -2.445 1.00 97.50 158 GLN A CA 1
ATOM 1178 C C . GLN A 1 158 ? -4.561 -7.933 -3.035 1.00 97.50 158 GLN A C 1
ATOM 1180 O O . GLN A 1 158 ? -3.421 -7.664 -3.399 1.00 97.50 158 GLN A O 1
ATOM 1185 N N . THR A 1 159 ? -5.078 -9.151 -3.200 1.00 97.31 159 THR A N 1
ATOM 1186 C CA . THR A 1 159 ? -4.380 -10.258 -3.873 1.00 97.31 159 THR A CA 1
ATOM 1187 C C . THR A 1 159 ? -4.006 -9.880 -5.307 1.00 97.31 159 THR A C 1
ATOM 1189 O O . THR A 1 159 ? -2.852 -10.030 -5.717 1.00 97.31 159 THR A O 1
ATOM 1192 N N . ILE A 1 160 ? -4.965 -9.340 -6.066 1.00 95.50 160 ILE A N 1
ATOM 1193 C CA . ILE A 1 160 ? -4.741 -8.902 -7.450 1.00 95.50 160 ILE A CA 1
ATOM 1194 C C . ILE A 1 160 ? -3.760 -7.724 -7.485 1.00 95.50 160 ILE A C 1
ATOM 1196 O O . ILE A 1 160 ? -2.850 -7.709 -8.316 1.00 95.50 160 ILE A O 1
ATOM 1200 N N . GLN A 1 161 ? -3.898 -6.772 -6.560 1.00 96.38 161 GLN A N 1
ATOM 1201 C CA . GLN A 1 161 ? -3.002 -5.623 -6.441 1.00 96.38 161 GLN A CA 1
ATOM 1202 C C . GLN A 1 161 ? -1.558 -6.038 -6.140 1.00 96.38 161 GLN A C 1
ATOM 1204 O O . GLN A 1 161 ? -0.634 -5.534 -6.772 1.00 96.38 161 GLN A O 1
ATOM 1209 N N . ILE A 1 162 ? -1.343 -6.972 -5.211 1.00 96.56 162 ILE A N 1
ATOM 1210 C CA . ILE A 1 162 ? -0.010 -7.503 -4.893 1.00 96.56 162 ILE A CA 1
ATOM 1211 C C . ILE A 1 162 ? 0.566 -8.236 -6.104 1.00 96.56 162 ILE A C 1
ATOM 1213 O O . ILE A 1 162 ? 1.730 -8.028 -6.446 1.00 96.56 162 ILE A O 1
ATOM 1217 N N . GLY A 1 163 ? -0.257 -9.017 -6.810 1.00 94.12 163 GLY A N 1
ATOM 1218 C CA . GLY A 1 163 ? 0.131 -9.594 -8.094 1.00 94.12 163 GLY A CA 1
ATOM 1219 C C . GLY A 1 163 ? 0.619 -8.517 -9.069 1.00 94.12 163 GLY A C 1
ATOM 1220 O O . GLY A 1 163 ? 1.700 -8.639 -9.650 1.00 94.12 163 GLY A O 1
ATOM 1221 N N . ALA A 1 164 ? -0.149 -7.435 -9.222 1.00 93.00 164 ALA A N 1
ATOM 1222 C CA . ALA A 1 164 ? 0.184 -6.322 -10.105 1.00 93.00 164 ALA A CA 1
ATOM 1223 C C . ALA A 1 164 ? 1.488 -5.618 -9.690 1.00 93.00 164 ALA A C 1
ATOM 1225 O O . ALA A 1 164 ? 2.351 -5.420 -10.543 1.00 93.00 164 ALA A O 1
ATOM 1226 N N . LEU A 1 165 ? 1.671 -5.326 -8.400 1.00 94.81 165 LEU A N 1
ATOM 1227 C CA . LEU A 1 165 ? 2.886 -4.720 -7.842 1.00 94.81 165 LEU A CA 1
ATOM 1228 C C . LEU A 1 165 ? 4.143 -5.560 -8.109 1.00 94.81 165 LEU A C 1
ATOM 1230 O O . LEU A 1 165 ? 5.211 -5.009 -8.380 1.00 94.81 165 LEU A O 1
ATOM 1234 N N . LEU A 1 166 ? 4.008 -6.887 -8.057 1.00 92.81 166 LEU A N 1
ATOM 1235 C CA . LEU A 1 166 ? 5.090 -7.854 -8.261 1.00 92.81 166 LEU A CA 1
ATOM 1236 C C . LEU A 1 166 ? 5.201 -8.333 -9.718 1.00 92.81 166 LEU A C 1
ATOM 1238 O O . LEU A 1 166 ? 5.821 -9.361 -9.995 1.00 92.81 166 LEU A O 1
ATOM 1242 N N . ARG A 1 167 ? 4.652 -7.581 -10.684 1.00 87.38 167 ARG A N 1
ATOM 1243 C CA . ARG A 1 167 ? 4.742 -7.884 -12.126 1.00 87.38 167 ARG A CA 1
ATOM 1244 C C . ARG A 1 167 ? 6.169 -8.185 -12.595 1.00 87.38 167 ARG A C 1
ATOM 1246 O O . ARG A 1 167 ? 6.348 -9.031 -13.468 1.00 87.38 167 ARG A O 1
ATOM 1253 N N . SER A 1 168 ? 7.161 -7.507 -12.024 1.00 84.06 168 SER A N 1
ATOM 1254 C CA . SER A 1 168 ? 8.577 -7.660 -12.369 1.00 84.06 168 SER A CA 1
ATOM 1255 C C . SER A 1 168 ? 9.168 -9.028 -12.009 1.00 84.06 168 SER A C 1
ATOM 1257 O O . SER A 1 168 ? 10.188 -9.405 -12.582 1.00 84.06 168 SER A O 1
ATOM 1259 N N . TRP A 1 169 ? 8.543 -9.789 -11.102 1.00 83.50 169 TRP A N 1
ATOM 1260 C CA . TRP A 1 169 ? 9.039 -11.099 -10.659 1.00 83.50 169 TRP A CA 1
ATOM 1261 C C . TRP A 1 169 ? 8.812 -12.207 -11.690 1.00 83.50 169 TRP A C 1
ATOM 1263 O O . TRP A 1 169 ? 9.594 -13.149 -11.760 1.00 83.50 169 TRP A O 1
ATOM 1273 N N . GLY A 1 170 ? 7.750 -12.100 -12.489 1.00 73.56 170 GLY A N 1
ATOM 1274 C CA . GLY A 1 170 ? 7.408 -13.087 -13.517 1.00 73.56 170 GLY A CA 1
ATOM 1275 C C . GLY A 1 170 ? 7.916 -12.740 -14.918 1.00 73.56 170 GLY A C 1
ATOM 1276 O O . GLY A 1 170 ? 7.655 -13.488 -15.854 1.00 73.56 170 GLY A O 1
ATOM 1277 N N . ALA A 1 171 ? 8.576 -11.596 -15.103 1.00 74.19 171 ALA A N 1
ATOM 1278 C CA . ALA A 1 171 ? 9.008 -11.134 -16.418 1.00 74.19 171 ALA A CA 1
ATOM 1279 C C . ALA A 1 171 ? 10.429 -11.617 -16.745 1.00 74.19 171 ALA A C 1
ATOM 1281 O O . ALA A 1 171 ? 11.331 -11.533 -15.911 1.00 74.19 171 ALA A O 1
ATOM 1282 N N . GLU A 1 172 ? 10.635 -12.089 -17.977 1.00 66.94 172 GLU A N 1
ATOM 1283 C CA . GLU A 1 172 ? 11.964 -12.463 -18.462 1.00 66.94 172 GLU A CA 1
ATOM 1284 C C . GLU A 1 172 ? 12.899 -11.250 -18.470 1.00 66.94 172 GLU A C 1
ATOM 1286 O O . GLU A 1 172 ? 12.536 -10.146 -18.893 1.00 66.94 172 GLU A O 1
ATOM 1291 N N . ARG A 1 173 ? 14.119 -11.465 -17.969 1.00 63.88 173 ARG A N 1
ATOM 1292 C CA . ARG A 1 173 ? 15.157 -10.443 -17.894 1.00 63.88 173 ARG A CA 1
ATOM 1293 C C . ARG A 1 173 ? 15.573 -10.076 -19.316 1.00 63.88 173 ARG A C 1
ATOM 1295 O O . ARG A 1 173 ? 16.143 -10.899 -20.021 1.00 63.88 173 ARG A O 1
ATOM 1302 N N . ARG A 1 174 ? 15.273 -8.848 -19.734 1.00 64.25 174 ARG A N 1
ATOM 1303 C CA . ARG A 1 174 ? 15.810 -8.289 -20.979 1.00 64.25 174 ARG A CA 1
ATOM 1304 C C . ARG A 1 174 ? 17.256 -7.873 -20.746 1.00 64.25 174 ARG A C 1
ATOM 1306 O O . ARG A 1 174 ? 17.578 -7.393 -19.656 1.00 64.25 174 ARG A O 1
ATOM 1313 N N . ASP A 1 175 ? 18.101 -8.059 -21.755 1.00 63.78 175 ASP A N 1
ATOM 1314 C CA . ASP A 1 175 ? 19.476 -7.575 -21.698 1.00 63.78 175 ASP A CA 1
ATOM 1315 C C . ASP A 1 175 ? 19.470 -6.058 -21.480 1.00 63.78 175 ASP A C 1
ATOM 1317 O O . ASP A 1 175 ? 18.763 -5.335 -22.195 1.00 63.78 175 ASP A O 1
ATOM 1321 N N . PRO A 1 176 ? 20.190 -5.565 -20.460 1.00 64.75 176 PRO A N 1
ATOM 1322 C CA . PRO A 1 176 ? 20.160 -4.155 -20.135 1.00 64.75 176 PRO A CA 1
ATOM 1323 C C . PRO A 1 176 ? 20.864 -3.353 -21.239 1.00 64.75 176 PRO A C 1
ATOM 1325 O O . PRO A 1 176 ? 21.934 -3.756 -21.706 1.00 64.75 176 PRO A O 1
ATOM 1328 N N . PRO A 1 177 ? 20.302 -2.209 -21.666 1.00 68.56 177 PRO A N 1
ATOM 1329 C CA . PRO A 1 177 ? 21.017 -1.287 -22.536 1.00 68.56 177 PRO A CA 1
ATOM 1330 C C . PRO A 1 177 ? 22.286 -0.761 -21.844 1.00 68.56 177 PRO A C 1
ATOM 1332 O O . PRO A 1 177 ? 22.438 -0.837 -20.624 1.00 68.56 177 PRO A O 1
ATOM 1335 N N . VAL A 1 178 ? 23.213 -0.197 -22.627 1.00 74.81 178 VAL A N 1
ATOM 1336 C CA . VAL A 1 178 ? 24.420 0.453 -22.093 1.00 74.81 178 VAL A CA 1
ATOM 1337 C C . VAL A 1 178 ? 24.012 1.547 -21.103 1.00 74.81 178 VAL A C 1
ATOM 1339 O O . VAL A 1 178 ? 23.368 2.531 -21.468 1.00 74.81 178 VAL A O 1
ATOM 1342 N N . LEU A 1 179 ? 24.393 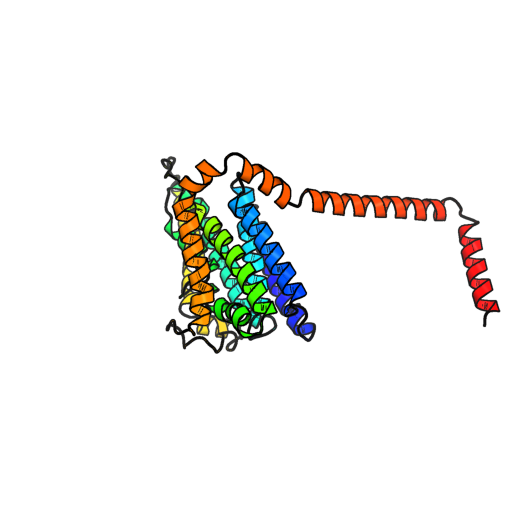1.365 -19.839 1.00 78.94 179 LEU A N 1
ATOM 1343 C CA . LEU A 1 179 ? 23.970 2.225 -18.740 1.00 78.94 179 LEU A CA 1
ATOM 1344 C C . LEU A 1 179 ? 24.714 3.554 -18.757 1.00 78.94 179 LEU A C 1
ATOM 1346 O O . LEU A 1 179 ? 25.944 3.593 -18.730 1.00 78.94 179 LEU A O 1
ATOM 1350 N N . GLN A 1 180 ? 23.968 4.657 -18.713 1.00 83.56 180 GLN A N 1
ATOM 1351 C CA . GLN A 1 180 ? 24.556 5.969 -18.463 1.00 83.56 180 GLN A CA 1
ATOM 1352 C C . GLN A 1 180 ? 24.876 6.112 -16.964 1.00 83.56 180 GLN A C 1
ATOM 1354 O O . GLN A 1 180 ? 23.949 6.085 -16.148 1.00 83.56 180 GLN A O 1
ATOM 1359 N N . PRO A 1 181 ? 26.146 6.331 -16.566 1.00 85.69 181 PRO A N 1
ATOM 1360 C CA . PRO A 1 181 ? 26.544 6.359 -15.152 1.00 85.69 181 PRO A CA 1
ATOM 1361 C C . PRO A 1 181 ? 25.766 7.382 -14.314 1.00 85.69 181 PRO A C 1
ATOM 1363 O O . PRO A 1 181 ? 25.399 7.120 -13.171 1.00 85.69 181 PRO A O 1
ATOM 1366 N N . MET A 1 182 ? 25.456 8.540 -14.906 1.00 88.88 182 MET A N 1
ATOM 1367 C CA . MET A 1 182 ? 24.703 9.604 -14.241 1.00 88.88 182 MET A CA 1
ATOM 1368 C C . MET A 1 182 ? 23.246 9.206 -13.956 1.00 88.88 182 MET A C 1
ATOM 1370 O O . MET A 1 182 ? 22.705 9.546 -12.904 1.00 88.88 182 MET A O 1
ATOM 1374 N N . ALA A 1 183 ? 22.601 8.469 -14.866 1.00 86.31 183 ALA A N 1
ATOM 1375 C CA . ALA A 1 183 ? 21.233 7.992 -14.667 1.00 86.31 183 ALA A CA 1
ATOM 1376 C C . ALA A 1 183 ? 21.170 6.962 -13.529 1.00 86.31 183 ALA A C 1
ATOM 1378 O O . ALA A 1 183 ? 20.300 7.054 -12.661 1.00 86.31 183 ALA A O 1
ATOM 1379 N N . VAL A 1 184 ? 22.151 6.053 -13.480 1.00 89.06 184 VAL A N 1
ATOM 1380 C CA . VAL A 1 184 ? 22.305 5.075 -12.393 1.00 89.06 184 VAL A CA 1
ATOM 1381 C C . VAL A 1 184 ? 22.475 5.784 -11.052 1.00 89.06 184 VAL A C 1
ATOM 1383 O O . VAL A 1 184 ? 21.723 5.511 -10.119 1.00 89.06 184 VAL A O 1
ATOM 1386 N N . ALA A 1 185 ? 23.401 6.744 -10.963 1.00 91.31 185 ALA A N 1
ATOM 1387 C CA . ALA A 1 185 ? 23.639 7.495 -9.732 1.00 91.31 185 ALA A CA 1
ATOM 1388 C C . ALA A 1 185 ? 22.372 8.216 -9.238 1.00 91.31 185 ALA A C 1
ATOM 1390 O O . ALA A 1 185 ? 22.019 8.104 -8.065 1.00 91.31 185 ALA A O 1
ATOM 1391 N N . ARG A 1 186 ? 21.634 8.894 -10.131 1.00 91.94 186 ARG A N 1
ATOM 1392 C CA . ARG A 1 186 ? 20.374 9.579 -9.782 1.00 91.94 186 ARG A CA 1
ATOM 1393 C C . ARG A 1 186 ? 19.315 8.617 -9.244 1.00 91.94 186 ARG A C 1
ATOM 1395 O O . ARG A 1 186 ? 18.657 8.931 -8.254 1.00 91.94 186 ARG A O 1
ATOM 1402 N N . LEU A 1 187 ? 19.154 7.455 -9.874 1.00 91.38 187 LEU A N 1
ATOM 1403 C CA . LEU A 1 187 ? 18.185 6.447 -9.444 1.00 91.38 187 LEU A CA 1
ATOM 1404 C C . LEU A 1 187 ? 18.584 5.787 -8.118 1.00 91.38 187 LEU A C 1
ATOM 1406 O O . LEU A 1 187 ? 17.717 5.555 -7.277 1.00 91.38 187 LEU A O 1
ATOM 1410 N N . LEU A 1 188 ? 19.878 5.546 -7.887 1.00 92.81 188 LEU A N 1
ATOM 1411 C CA . LEU A 1 188 ? 20.382 5.056 -6.600 1.00 92.81 188 LEU A CA 1
ATOM 1412 C C . LEU A 1 188 ? 20.145 6.067 -5.479 1.00 92.81 188 LEU A C 1
ATOM 1414 O O . LEU A 1 188 ? 19.638 5.693 -4.422 1.00 92.81 188 LEU A O 1
ATOM 1418 N N . ILE A 1 189 ? 20.443 7.346 -5.723 1.00 94.88 189 ILE A N 1
ATOM 1419 C CA . ILE A 1 189 ? 20.167 8.425 -4.768 1.00 94.88 189 ILE A CA 1
ATOM 1420 C C . ILE A 1 189 ? 18.671 8.467 -4.446 1.00 94.88 189 ILE A C 1
ATOM 1422 O O . ILE A 1 189 ? 18.313 8.516 -3.275 1.00 94.88 189 ILE A O 1
ATOM 1426 N N . ALA A 1 190 ? 17.796 8.375 -5.452 1.00 94.00 190 ALA A N 1
ATOM 1427 C CA . ALA A 1 190 ? 16.350 8.335 -5.235 1.00 94.00 190 ALA A CA 1
ATOM 1428 C C . ALA A 1 190 ? 15.906 7.098 -4.429 1.00 94.00 190 ALA A C 1
ATOM 1430 O O . ALA A 1 190 ? 15.084 7.222 -3.522 1.00 94.00 190 ALA A O 1
ATOM 1431 N N . CYS A 1 191 ? 16.478 5.919 -4.699 1.00 94.25 191 CYS A N 1
ATOM 1432 C CA . CYS A 1 191 ? 16.204 4.705 -3.924 1.00 94.25 191 CYS A CA 1
ATOM 1433 C C . CYS A 1 191 ? 16.615 4.858 -2.459 1.00 94.25 191 CYS A C 1
ATOM 1435 O O . CYS A 1 191 ? 15.866 4.450 -1.579 1.00 94.25 191 CYS A O 1
ATOM 1437 N N . ILE A 1 192 ? 17.778 5.453 -2.187 1.00 95.62 192 ILE A N 1
ATOM 1438 C CA . ILE A 1 192 ? 18.253 5.695 -0.819 1.00 95.62 192 ILE A CA 1
ATOM 1439 C C . ILE A 1 192 ? 17.377 6.751 -0.137 1.00 95.62 192 ILE A C 1
ATOM 1441 O O . ILE A 1 192 ? 16.936 6.543 0.991 1.00 95.62 192 ILE A O 1
ATOM 1445 N N . ALA A 1 193 ? 17.069 7.845 -0.837 1.00 95.38 193 ALA A N 1
ATOM 1446 C CA . ALA A 1 193 ? 16.250 8.940 -0.328 1.00 95.38 193 ALA A CA 1
ATOM 1447 C C . ALA A 1 193 ? 14.817 8.511 0.025 1.00 95.38 193 ALA A C 1
ATOM 1449 O O . ALA A 1 193 ? 14.199 9.139 0.876 1.00 95.38 193 ALA A O 1
ATOM 1450 N N . LEU A 1 194 ? 14.293 7.449 -0.594 1.00 95.19 194 LEU A N 1
ATOM 1451 C CA . LEU A 1 194 ? 12.974 6.888 -0.279 1.00 95.19 194 LEU A CA 1
ATOM 1452 C C . LEU A 1 194 ? 13.059 5.689 0.670 1.00 95.19 194 LEU A C 1
ATOM 1454 O O . LEU A 1 194 ? 12.288 5.590 1.622 1.00 95.19 194 LEU A O 1
ATOM 1458 N N . GLY A 1 195 ? 14.012 4.789 0.436 1.00 93.69 195 GLY A N 1
ATOM 1459 C CA . GLY A 1 195 ? 14.180 3.552 1.191 1.00 93.69 195 GLY A CA 1
ATOM 1460 C C . GLY A 1 195 ? 14.656 3.775 2.623 1.00 93.69 195 GLY A C 1
ATOM 1461 O O . GLY A 1 195 ? 14.178 3.090 3.525 1.00 93.69 195 GLY A O 1
ATOM 1462 N N . LEU A 1 196 ? 15.545 4.746 2.860 1.00 95.00 196 LEU A N 1
ATOM 1463 C CA . LEU A 1 196 ? 16.042 5.032 4.208 1.00 95.00 196 LEU A CA 1
ATOM 1464 C C . LEU A 1 196 ? 14.937 5.610 5.106 1.00 95.00 196 LEU A C 1
ATOM 1466 O O . LEU A 1 196 ? 14.731 5.047 6.182 1.00 95.00 196 LEU A O 1
ATOM 1470 N N . PRO A 1 197 ? 14.162 6.636 4.694 1.00 95.56 197 PRO A N 1
ATOM 1471 C CA . PRO A 1 197 ? 13.000 7.069 5.466 1.00 95.56 197 PRO A CA 1
ATOM 1472 C C . PRO A 1 197 ? 11.958 5.966 5.644 1.00 95.56 197 PRO A C 1
ATOM 1474 O O . PRO A 1 197 ? 11.399 5.838 6.727 1.00 95.56 197 PRO A O 1
ATOM 1477 N N . LEU A 1 198 ? 11.720 5.134 4.624 1.00 95.12 198 LEU A N 1
ATOM 1478 C CA . LEU A 1 198 ? 10.774 4.018 4.716 1.00 95.12 198 LEU A CA 1
ATOM 1479 C C . LEU A 1 198 ? 11.176 3.032 5.816 1.00 95.12 198 LEU A C 1
ATOM 1481 O O . LEU A 1 198 ? 10.342 2.664 6.644 1.00 95.12 198 LEU A O 1
ATOM 1485 N N . ALA A 1 199 ? 12.454 2.646 5.845 1.00 92.69 199 ALA A N 1
ATOM 1486 C CA . ALA A 1 199 ? 13.003 1.786 6.883 1.00 92.69 199 ALA A CA 1
ATOM 1487 C C . ALA A 1 199 ? 12.945 2.474 8.252 1.00 92.69 199 ALA A C 1
ATOM 1489 O O . ALA A 1 199 ? 12.470 1.878 9.214 1.00 92.69 199 ALA A O 1
ATOM 1490 N N . PHE A 1 200 ? 13.359 3.741 8.341 1.00 93.94 200 PHE A N 1
ATOM 1491 C CA . PHE A 1 200 ? 13.316 4.508 9.586 1.00 93.94 200 PHE A CA 1
ATOM 1492 C C . PHE A 1 200 ? 11.904 4.547 10.182 1.00 93.94 200 PHE A C 1
ATOM 1494 O O . PHE A 1 200 ? 11.726 4.241 11.357 1.00 93.94 200 PHE A O 1
ATOM 1501 N N . VAL A 1 201 ? 10.895 4.839 9.360 1.00 92.81 201 VAL A N 1
ATOM 1502 C CA . VAL A 1 201 ? 9.490 4.859 9.783 1.00 92.81 201 VAL A CA 1
ATOM 1503 C C . VAL A 1 201 ? 9.024 3.479 10.246 1.00 92.81 201 VAL A C 1
ATOM 1505 O O . VAL A 1 201 ? 8.314 3.375 11.243 1.00 92.81 201 VAL A O 1
ATOM 1508 N N . GLY A 1 202 ? 9.416 2.419 9.542 1.00 89.62 202 GLY A N 1
ATOM 1509 C CA . GLY A 1 202 ? 9.022 1.056 9.880 1.00 89.62 202 GLY A CA 1
ATOM 1510 C C . GLY A 1 202 ? 9.689 0.493 11.140 1.00 89.62 202 GLY A C 1
ATOM 1511 O O . GLY A 1 202 ? 9.046 -0.244 11.885 1.00 89.62 202 GLY A O 1
ATOM 1512 N N . PHE A 1 203 ? 10.954 0.840 11.397 1.00 91.25 203 PHE A N 1
ATOM 1513 C CA . PHE A 1 203 ? 11.703 0.385 12.576 1.00 91.25 203 PHE A CA 1
ATOM 1514 C C . PHE A 1 203 ? 11.461 1.252 13.815 1.00 91.25 203 PHE A C 1
ATOM 1516 O O . PHE A 1 203 ? 11.452 0.729 14.930 1.00 91.25 203 PHE A O 1
ATOM 1523 N N . LEU A 1 204 ? 11.263 2.561 13.633 1.00 92.31 204 LEU A N 1
ATOM 1524 C CA . LEU A 1 204 ? 11.130 3.548 14.710 1.00 92.31 204 LEU A CA 1
ATOM 1525 C C . LEU A 1 204 ? 9.824 4.359 14.595 1.00 92.31 204 LEU A C 1
ATOM 1527 O O . LEU A 1 204 ? 9.854 5.596 14.592 1.00 92.31 204 LEU A O 1
ATOM 1531 N N . PRO A 1 205 ? 8.646 3.709 14.541 1.00 90.81 205 PRO A N 1
ATOM 1532 C CA . PRO A 1 205 ? 7.386 4.427 14.365 1.00 90.81 205 PRO A CA 1
ATOM 1533 C C . PRO A 1 205 ? 7.053 5.332 15.558 1.00 90.81 205 PRO A C 1
ATOM 1535 O O . PRO A 1 205 ? 6.437 6.373 15.368 1.00 90.81 205 PRO A O 1
ATOM 1538 N N . GLN A 1 206 ? 7.524 5.025 16.773 1.00 90.88 206 GLN A N 1
ATOM 1539 C CA . GLN A 1 206 ? 7.356 5.909 17.938 1.00 90.88 206 GLN A CA 1
ATOM 1540 C C . GLN A 1 206 ? 8.039 7.266 17.739 1.00 90.88 206 GLN A C 1
ATOM 1542 O O . GLN A 1 206 ? 7.476 8.305 18.084 1.00 90.88 206 GLN A O 1
ATOM 1547 N N . THR A 1 207 ? 9.232 7.280 17.140 1.00 91.31 207 THR A N 1
ATOM 1548 C CA . THR A 1 207 ? 9.948 8.524 16.844 1.00 91.31 207 THR A CA 1
ATOM 1549 C C . THR A 1 207 ? 9.179 9.353 15.824 1.00 91.31 207 THR A C 1
ATOM 1551 O O . THR A 1 207 ? 9.012 10.552 16.017 1.00 91.31 207 THR A O 1
ATOM 1554 N N . VAL A 1 208 ? 8.644 8.717 14.779 1.00 91.81 208 VAL A N 1
ATOM 1555 C CA . VAL A 1 208 ? 7.837 9.398 13.754 1.00 91.81 208 VAL A CA 1
ATOM 1556 C C . VAL A 1 208 ? 6.534 9.941 14.334 1.00 91.81 208 VAL A C 1
ATOM 1558 O O . VAL A 1 208 ? 6.207 11.103 14.114 1.00 91.81 208 VAL A O 1
ATOM 1561 N N . ALA A 1 209 ? 5.829 9.135 15.127 1.00 90.75 209 ALA A N 1
ATOM 1562 C CA . ALA A 1 209 ? 4.621 9.536 15.837 1.00 90.75 209 ALA A CA 1
ATOM 1563 C C . ALA A 1 209 ? 4.882 10.751 16.744 1.00 90.75 209 ALA A C 1
ATOM 1565 O O . ALA A 1 209 ? 4.117 11.712 16.736 1.00 90.75 209 ALA A O 1
ATOM 1566 N N . THR A 1 210 ? 6.008 10.758 17.462 1.00 90.94 210 THR A N 1
ATOM 1567 C CA . THR A 1 210 ? 6.411 11.877 18.329 1.00 90.94 210 THR A CA 1
ATOM 1568 C C . THR A 1 210 ? 6.759 13.129 17.520 1.00 90.94 210 THR A C 1
ATOM 1570 O O . THR A 1 210 ? 6.281 14.213 17.846 1.00 90.94 210 THR A O 1
ATOM 1573 N N . LEU A 1 211 ? 7.530 12.994 16.433 1.00 91.88 211 LEU A N 1
ATOM 1574 C CA . LEU A 1 211 ? 7.872 14.110 15.536 1.00 91.88 211 LEU A CA 1
ATOM 1575 C C . LEU A 1 211 ? 6.628 14.733 14.893 1.00 91.88 211 LEU A C 1
ATOM 1577 O O . LEU A 1 211 ? 6.560 15.948 14.722 1.00 91.88 211 LEU A O 1
ATOM 1581 N N . ALA A 1 212 ? 5.626 13.913 14.581 1.00 89.44 212 ALA A N 1
ATOM 1582 C CA . ALA A 1 212 ? 4.343 14.363 14.056 1.00 89.44 212 ALA A CA 1
ATOM 1583 C C . ALA A 1 212 ? 3.397 14.929 15.132 1.00 89.44 212 ALA A C 1
ATOM 1585 O O . ALA A 1 212 ? 2.293 15.348 14.796 1.00 89.44 212 ALA A O 1
ATOM 1586 N N . SER A 1 213 ? 3.797 14.952 16.412 1.00 91.19 213 SER A N 1
ATOM 1587 C CA . SER A 1 213 ? 2.930 15.306 17.551 1.00 91.19 213 SER A CA 1
ATOM 1588 C C . SER A 1 213 ? 1.666 14.431 17.649 1.00 91.19 213 SER A C 1
ATOM 1590 O O . SER A 1 213 ? 0.585 14.895 18.015 1.00 91.19 213 SER A O 1
ATOM 1592 N N . MET A 1 214 ? 1.799 13.147 17.304 1.00 91.31 214 MET A N 1
ATOM 1593 C CA . MET A 1 214 ? 0.737 12.134 17.283 1.00 91.31 214 MET A CA 1
ATOM 1594 C C . MET A 1 214 ? 1.182 10.832 17.979 1.00 91.31 214 MET A C 1
ATOM 1596 O O . MET A 1 214 ? 1.183 9.780 17.341 1.00 91.31 214 MET A O 1
ATOM 1600 N N . PRO A 1 215 ? 1.568 10.866 19.270 1.00 84.75 215 PRO A N 1
ATOM 1601 C CA . PRO A 1 215 ? 2.123 9.700 19.970 1.00 84.75 215 PRO A CA 1
ATOM 1602 C C . PRO A 1 215 ? 1.163 8.500 20.015 1.00 84.75 215 PRO A C 1
ATOM 1604 O O . PRO A 1 215 ? 1.615 7.360 19.981 1.00 84.75 215 PRO A O 1
ATOM 1607 N N . ASP A 1 216 ? -0.147 8.757 20.004 1.00 85.38 216 ASP A N 1
ATOM 1608 C CA . ASP A 1 216 ? -1.183 7.719 20.067 1.00 85.38 216 ASP A CA 1
ATOM 1609 C C . ASP A 1 216 ? -1.519 7.100 18.704 1.00 85.38 216 ASP A C 1
ATOM 1611 O O . ASP A 1 216 ? -2.368 6.225 18.639 1.00 85.38 216 ASP A O 1
ATOM 1615 N N . ALA A 1 217 ? -0.883 7.531 17.606 1.00 88.06 217 ALA A N 1
ATOM 1616 C CA . ALA A 1 217 ? -1.235 7.038 16.272 1.00 88.06 217 ALA A CA 1
ATOM 1617 C C . ALA A 1 217 ? -0.855 5.565 16.042 1.00 88.06 217 ALA A C 1
ATOM 1619 O O . ALA A 1 217 ? -1.244 4.979 15.031 1.00 88.06 217 ALA A O 1
ATOM 1620 N N . ILE A 1 218 ? -0.032 4.962 16.907 1.00 89.06 218 ILE A N 1
ATOM 1621 C CA . ILE A 1 218 ? 0.345 3.550 16.786 1.00 89.06 218 ILE A CA 1
ATOM 1622 C C . ILE A 1 218 ? -0.834 2.686 17.256 1.00 89.06 218 ILE A C 1
ATOM 1624 O O . ILE A 1 218 ? -1.267 2.839 18.397 1.00 89.06 218 ILE A O 1
ATOM 1628 N N . PRO A 1 219 ? -1.324 1.735 16.436 1.00 87.50 219 PRO A N 1
ATOM 1629 C CA . PRO A 1 219 ? -2.462 0.912 16.821 1.00 87.50 219 PRO A CA 1
ATOM 1630 C C . PRO A 1 219 ? -2.215 0.133 18.124 1.00 87.50 219 PRO A C 1
ATOM 1632 O O . PRO A 1 219 ? -1.188 -0.543 18.241 1.00 87.50 219 PRO A O 1
ATOM 1635 N N . PRO A 1 220 ? -3.183 0.110 19.057 1.00 85.94 220 PRO A N 1
ATOM 1636 C CA . PRO A 1 220 ? -2.999 -0.468 20.392 1.00 85.94 220 PRO A CA 1
ATOM 1637 C C . PRO A 1 220 ? -2.863 -1.997 20.392 1.00 85.94 220 PRO A C 1
ATOM 1639 O O . PRO A 1 220 ? -2.465 -2.591 21.388 1.00 85.94 220 PRO A O 1
ATOM 1642 N N . THR A 1 221 ? -3.218 -2.662 19.289 1.00 85.00 221 THR A N 1
ATOM 1643 C CA . THR A 1 221 ? -3.129 -4.123 19.157 1.00 85.00 221 THR A CA 1
ATOM 1644 C C . THR A 1 221 ? -1.741 -4.615 18.757 1.00 85.00 221 THR A C 1
ATOM 1646 O O . THR A 1 221 ? -1.520 -5.824 18.727 1.00 85.00 221 THR A O 1
ATOM 1649 N N . LEU A 1 222 ? -0.837 -3.719 18.357 1.00 84.50 222 LEU A N 1
ATOM 1650 C CA . LEU A 1 222 ? 0.536 -4.080 18.017 1.00 84.50 222 LEU A CA 1
ATOM 1651 C C . LEU A 1 222 ? 1.408 -4.040 19.274 1.00 84.50 222 LEU A C 1
ATOM 1653 O O . LEU A 1 222 ? 1.204 -3.212 20.158 1.00 84.50 222 LEU A O 1
ATOM 1657 N N . GLY A 1 223 ? 2.386 -4.942 19.352 1.00 77.31 223 GLY A N 1
ATOM 1658 C CA . GLY A 1 223 ? 3.410 -4.883 20.392 1.00 77.31 223 GLY A CA 1
ATOM 1659 C C . GLY A 1 223 ? 4.292 -3.642 20.263 1.00 77.31 223 GLY A C 1
ATOM 1660 O O . GLY A 1 223 ? 4.260 -2.930 19.259 1.00 77.31 223 GLY A O 1
ATOM 1661 N N . ASN A 1 224 ? 5.126 -3.400 21.276 1.00 73.38 224 ASN A N 1
ATOM 1662 C CA . ASN A 1 224 ? 6.058 -2.280 21.245 1.00 73.38 224 ASN A CA 1
ATOM 1663 C C . ASN A 1 224 ? 7.123 -2.498 20.150 1.00 73.38 224 ASN A C 1
ATOM 1665 O O . ASN A 1 224 ? 7.863 -3.490 20.202 1.00 73.38 224 ASN A O 1
ATOM 1669 N N . PRO A 1 225 ? 7.243 -1.585 19.171 1.00 65.25 225 PRO A N 1
ATOM 1670 C CA . PRO A 1 225 ? 8.322 -1.608 18.190 1.00 65.25 225 PRO A CA 1
ATOM 1671 C C . PRO A 1 225 ? 9.694 -1.667 18.891 1.00 65.25 225 PRO A C 1
ATOM 1673 O O . PRO A 1 225 ? 9.847 -1.067 19.955 1.00 65.25 225 PRO A O 1
ATOM 1676 N N . PRO A 1 226 ? 10.698 -2.374 18.339 1.00 63.62 226 PRO A N 1
ATOM 1677 C CA . PRO A 1 226 ? 10.732 -2.993 17.012 1.00 63.62 226 PRO A CA 1
ATOM 1678 C C . PRO A 1 226 ? 10.138 -4.414 16.968 1.00 63.62 226 PRO A C 1
ATOM 1680 O O . PRO A 1 226 ? 10.334 -5.127 15.986 1.00 63.62 226 PRO A O 1
ATOM 1683 N N . THR A 1 227 ? 9.442 -4.875 18.013 1.00 69.12 227 THR A N 1
ATOM 1684 C CA . THR A 1 227 ? 8.885 -6.235 18.013 1.00 69.12 227 THR A CA 1
ATOM 1685 C C . THR A 1 227 ? 7.663 -6.341 17.098 1.00 69.12 227 THR A C 1
ATOM 1687 O O . THR A 1 227 ? 6.730 -5.546 17.175 1.00 69.12 227 THR A O 1
ATOM 1690 N N . VAL A 1 228 ? 7.657 -7.347 16.219 1.00 76.44 228 VAL A N 1
ATOM 1691 C CA . VAL A 1 228 ? 6.551 -7.621 15.285 1.00 76.44 228 VAL A CA 1
ATOM 1692 C C . VAL A 1 228 ? 5.544 -8.555 15.953 1.00 76.44 228 VAL A C 1
ATOM 1694 O O . VAL A 1 228 ? 5.326 -9.690 15.531 1.00 76.44 228 VAL A O 1
ATOM 1697 N N . VAL A 1 229 ? 4.972 -8.103 17.065 1.00 83.06 229 VAL A N 1
ATOM 1698 C CA . VAL A 1 229 ? 3.928 -8.850 17.772 1.00 83.06 229 VAL A CA 1
ATOM 1699 C C . VAL A 1 229 ? 2.578 -8.309 17.324 1.00 83.06 229 VAL A C 1
ATOM 1701 O O . VAL A 1 229 ? 2.301 -7.121 17.472 1.00 83.06 229 VAL A O 1
ATOM 1704 N N . ALA A 1 230 ? 1.745 -9.179 16.759 1.00 87.94 230 ALA A N 1
ATOM 1705 C CA . ALA A 1 230 ? 0.395 -8.843 16.329 1.00 87.94 230 ALA A CA 1
ATOM 1706 C C . ALA A 1 230 ? -0.547 -10.050 16.503 1.00 87.94 230 ALA A C 1
ATOM 1708 O O . ALA A 1 230 ? -0.091 -11.195 16.401 1.00 87.94 230 ALA A O 1
ATOM 1709 N N . PRO A 1 231 ? -1.855 -9.824 16.731 1.00 90.25 231 PRO A N 1
ATOM 1710 C CA . PRO A 1 231 ? -2.853 -10.886 16.786 1.00 90.25 231 PRO A CA 1
ATOM 1711 C C . PRO A 1 231 ? -2.908 -11.704 15.490 1.00 90.25 231 PRO A C 1
ATOM 1713 O O . PRO A 1 231 ? -2.677 -11.177 14.402 1.00 90.25 231 PRO A O 1
ATOM 1716 N N . GLY A 1 232 ? -3.317 -12.973 15.580 1.00 91.88 232 GLY A N 1
ATOM 1717 C CA . GLY A 1 232 ? -3.446 -13.856 14.410 1.00 91.88 232 GLY A CA 1
ATOM 1718 C C . GLY A 1 232 ? -4.329 -13.282 13.292 1.00 91.88 232 GLY A C 1
ATOM 1719 O O . GLY A 1 232 ? -4.031 -13.459 12.118 1.00 91.88 232 GLY A O 1
ATOM 1720 N N . VAL A 1 233 ? -5.361 -12.509 13.643 1.00 93.25 233 VAL A N 1
ATOM 1721 C CA . VAL A 1 233 ? -6.257 -11.837 12.683 1.00 93.25 233 VAL A CA 1
ATOM 1722 C C . VAL A 1 233 ? -5.509 -10.822 11.803 1.00 93.25 233 VAL A C 1
ATOM 1724 O O . VAL A 1 233 ? -5.792 -10.709 10.611 1.00 93.25 233 VAL A O 1
ATOM 1727 N N . VAL A 1 234 ? -4.507 -10.128 12.356 1.00 93.50 234 VAL A N 1
ATOM 1728 C CA . VAL A 1 234 ? -3.644 -9.199 11.605 1.00 93.50 234 VAL A CA 1
ATOM 1729 C C . VAL A 1 234 ? -2.771 -9.974 10.619 1.00 93.50 234 VAL A C 1
ATOM 1731 O O . VAL A 1 234 ? -2.663 -9.599 9.454 1.00 93.50 234 VAL A O 1
ATOM 1734 N N . TRP A 1 235 ? -2.219 -11.111 11.048 1.00 94.81 235 TRP A N 1
ATOM 1735 C CA . TRP A 1 235 ? -1.441 -11.990 10.175 1.00 94.81 235 TRP A CA 1
ATOM 1736 C C . TRP A 1 235 ? -2.271 -12.638 9.073 1.00 94.81 235 TRP A C 1
ATOM 1738 O O . TRP A 1 235 ? -1.757 -12.821 7.978 1.00 94.81 235 TRP A O 1
ATOM 1748 N N . ILE A 1 236 ? -3.544 -12.951 9.318 1.00 94.31 236 ILE A N 1
ATOM 1749 C CA . ILE A 1 236 ? -4.463 -13.421 8.272 1.00 94.31 236 ILE A CA 1
ATOM 1750 C C . ILE A 1 236 ? -4.729 -12.296 7.267 1.00 94.31 236 ILE A C 1
ATOM 1752 O O . ILE A 1 236 ? -4.643 -12.523 6.062 1.00 94.31 236 ILE A O 1
ATOM 1756 N N . THR A 1 237 ? -4.997 -11.085 7.765 1.00 94.50 237 THR A N 1
ATOM 1757 C CA . THR A 1 237 ? -5.266 -9.887 6.949 1.00 94.50 237 THR A CA 1
ATOM 1758 C C . THR A 1 237 ? -4.1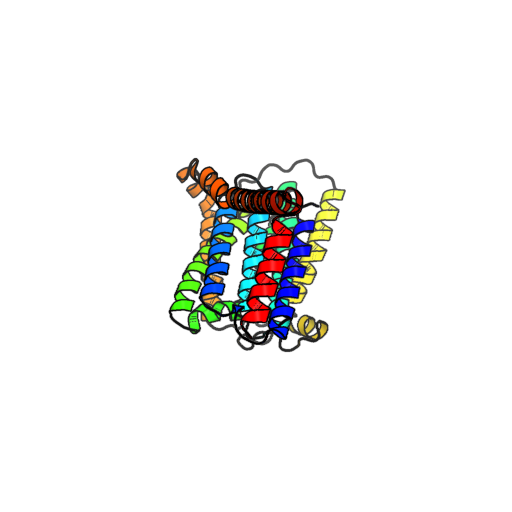16 -9.563 6.002 1.00 94.50 237 THR A C 1
ATOM 1760 O O . THR A 1 237 ? -4.355 -9.278 4.833 1.00 94.50 237 THR A O 1
ATOM 1763 N N . LEU A 1 238 ? -2.877 -9.683 6.480 1.00 95.00 238 LEU A N 1
ATOM 1764 C CA . LEU A 1 238 ? -1.673 -9.483 5.679 1.00 95.00 238 LEU A CA 1
ATOM 1765 C C . LEU A 1 238 ? -1.310 -10.718 4.842 1.00 95.00 238 LEU A C 1
ATOM 1767 O O . LEU A 1 238 ? -1.104 -10.641 3.633 1.00 95.00 238 LEU A O 1
ATOM 1771 N N . GLY A 1 239 ? -1.161 -11.861 5.505 1.00 95.12 239 GLY A N 1
ATOM 1772 C CA . GLY A 1 239 ? -0.517 -13.051 4.961 1.00 95.12 239 GLY A CA 1
ATOM 1773 C C . GLY A 1 239 ? -1.328 -13.714 3.859 1.00 95.12 239 GLY A C 1
ATOM 1774 O O . GLY A 1 239 ? -0.747 -14.152 2.868 1.00 95.12 239 GLY A O 1
ATOM 1775 N N . LEU A 1 240 ? -2.658 -13.744 3.984 1.00 96.00 240 LEU A N 1
ATOM 1776 C CA . LEU A 1 240 ? -3.524 -14.362 2.983 1.00 96.00 240 LEU A CA 1
ATOM 1777 C C . LEU A 1 240 ? -3.411 -13.671 1.609 1.00 96.00 240 LEU A C 1
ATOM 1779 O O . LEU A 1 240 ? -3.022 -14.348 0.654 1.00 96.00 240 LEU A O 1
ATOM 1783 N N . PRO A 1 241 ? -3.675 -12.355 1.467 1.00 96.69 241 PRO A N 1
ATOM 1784 C CA . PRO A 1 241 ? -3.537 -11.699 0.172 1.00 96.69 241 PRO A CA 1
ATOM 1785 C C . PRO A 1 241 ? -2.084 -11.633 -0.310 1.00 96.69 241 PRO A C 1
ATOM 1787 O O . PRO A 1 241 ? -1.849 -11.694 -1.516 1.00 96.69 241 PRO A O 1
ATOM 1790 N N . LEU A 1 242 ? -1.103 -11.554 0.597 1.00 96.38 242 LEU A N 1
ATOM 1791 C CA . LEU A 1 242 ? 0.315 -11.547 0.234 1.00 96.38 242 LEU A CA 1
ATOM 1792 C C . LEU A 1 242 ? 0.743 -12.860 -0.428 1.00 96.38 242 LEU A C 1
ATOM 1794 O O . LEU A 1 242 ? 1.308 -12.833 -1.520 1.00 96.38 242 LEU A O 1
ATOM 1798 N N . LEU A 1 243 ? 0.440 -14.000 0.197 1.00 96.31 243 LEU A N 1
ATOM 1799 C CA . LEU A 1 243 ? 0.790 -15.320 -0.333 1.00 96.31 243 LEU A CA 1
ATOM 1800 C C . LEU A 1 243 ? 0.069 -15.602 -1.653 1.00 96.31 243 LEU A C 1
ATOM 1802 O O . LEU A 1 243 ? 0.696 -16.057 -2.611 1.00 96.31 243 LEU A O 1
ATOM 1806 N N . LEU A 1 244 ? -1.230 -15.294 -1.727 1.00 95.75 244 LEU A N 1
ATOM 1807 C CA . LEU A 1 244 ? -2.004 -15.468 -2.956 1.00 95.75 244 LEU A CA 1
ATOM 1808 C C . LEU A 1 244 ? -1.495 -14.548 -4.073 1.00 95.75 244 LEU A C 1
ATOM 1810 O O . LEU A 1 244 ? -1.305 -15.003 -5.200 1.00 95.75 244 LEU A O 1
ATOM 1814 N N . GLY A 1 245 ? -1.218 -13.279 -3.768 1.00 94.31 245 GLY A N 1
ATOM 1815 C CA . GLY A 1 245 ? -0.722 -12.302 -4.737 1.00 94.31 245 GLY A CA 1
ATOM 1816 C C . GLY A 1 245 ? 0.669 -12.647 -5.264 1.00 94.31 245 GLY A C 1
ATOM 1817 O O . GLY A 1 245 ? 0.897 -12.596 -6.473 1.00 94.31 245 GLY A O 1
ATOM 1818 N N . MET A 1 246 ? 1.580 -13.084 -4.387 1.00 93.31 246 MET A N 1
ATOM 1819 C CA . MET A 1 246 ? 2.884 -13.628 -4.787 1.00 93.31 246 MET A CA 1
ATOM 1820 C C . MET A 1 246 ? 2.724 -14.868 -5.671 1.00 93.31 246 MET A C 1
ATOM 1822 O O . MET A 1 246 ? 3.377 -14.966 -6.710 1.00 93.31 246 MET A O 1
ATOM 1826 N N . GLY A 1 247 ? 1.824 -15.788 -5.307 1.00 92.12 247 GLY A N 1
ATOM 1827 C CA . GLY A 1 247 ? 1.509 -16.962 -6.122 1.00 92.12 247 GLY A CA 1
ATOM 1828 C C . GLY A 1 247 ? 1.039 -16.581 -7.528 1.00 92.12 247 GLY A C 1
ATOM 1829 O O . GLY A 1 247 ? 1.557 -17.097 -8.520 1.00 92.12 247 GLY A O 1
ATOM 1830 N N . ILE A 1 248 ? 0.126 -15.612 -7.630 1.00 90.75 248 ILE A N 1
ATOM 1831 C CA . ILE A 1 248 ? -0.356 -15.078 -8.910 1.00 90.75 248 ILE A CA 1
ATOM 1832 C C . ILE A 1 248 ? 0.780 -14.426 -9.713 1.00 90.75 248 ILE A C 1
ATOM 1834 O O . ILE A 1 248 ? 0.889 -14.670 -10.916 1.00 90.75 248 ILE A O 1
ATOM 1838 N N . ALA A 1 249 ? 1.649 -13.635 -9.074 1.00 89.69 249 ALA A N 1
ATOM 1839 C CA . ALA A 1 249 ? 2.783 -12.988 -9.736 1.00 89.69 249 ALA A CA 1
ATOM 1840 C C . ALA A 1 249 ? 3.768 -14.007 -10.333 1.00 89.69 249 ALA A C 1
ATOM 1842 O O . ALA A 1 249 ? 4.174 -13.868 -11.489 1.00 89.69 249 ALA A O 1
ATOM 1843 N N . LEU A 1 250 ? 4.095 -15.062 -9.582 1.00 87.88 250 LEU A N 1
ATOM 1844 C CA . LEU A 1 250 ? 4.999 -16.132 -10.015 1.00 87.88 250 LEU A CA 1
ATOM 1845 C C . LEU A 1 250 ? 4.391 -16.997 -11.128 1.00 87.88 250 LEU A C 1
ATOM 1847 O O . LEU A 1 250 ? 5.093 -17.431 -12.040 1.00 87.88 250 LEU A O 1
ATOM 1851 N N . MET A 1 251 ? 3.080 -17.243 -11.083 1.00 85.69 251 MET A N 1
ATOM 1852 C CA . MET A 1 251 ? 2.384 -18.060 -12.085 1.00 85.69 251 MET A CA 1
ATOM 1853 C C . MET A 1 251 ? 1.942 -17.266 -13.322 1.00 85.69 251 MET A C 1
ATOM 1855 O O . MET A 1 251 ? 1.437 -17.857 -14.283 1.00 85.69 251 MET A O 1
ATOM 1859 N N . ARG A 1 252 ? 2.147 -15.945 -13.343 1.00 78.50 252 ARG A N 1
ATOM 1860 C CA . ARG A 1 252 ? 1.720 -15.053 -14.430 1.00 78.50 252 ARG A CA 1
ATOM 1861 C C . ARG A 1 252 ? 2.120 -15.525 -15.835 1.00 78.50 252 ARG A C 1
ATOM 1863 O O . ARG A 1 252 ? 1.239 -15.494 -16.696 1.00 78.50 252 ARG A O 1
ATOM 1870 N N . PRO A 1 253 ? 3.358 -15.997 -16.102 1.00 73.06 253 PRO A N 1
ATOM 1871 C CA . PRO A 1 253 ? 3.744 -16.448 -17.443 1.00 73.06 253 PRO A CA 1
ATOM 1872 C C . PRO A 1 253 ? 2.858 -17.587 -17.957 1.00 73.06 253 PRO A C 1
ATOM 1874 O O . PRO A 1 253 ? 2.522 -17.637 -19.137 1.00 73.06 253 PRO A O 1
ATOM 1877 N N . ARG A 1 254 ? 2.417 -18.472 -17.053 1.00 74.94 254 ARG A N 1
ATOM 1878 C CA . ARG A 1 254 ? 1.533 -19.601 -17.372 1.00 74.94 254 ARG A CA 1
ATOM 1879 C C . ARG A 1 254 ? 0.092 -19.145 -17.591 1.00 74.94 254 ARG A C 1
ATOM 1881 O O . ARG A 1 254 ? -0.551 -19.588 -18.538 1.00 74.94 254 ARG A O 1
ATOM 1888 N N . PHE A 1 255 ? -0.411 -18.243 -16.746 1.00 69.19 255 PHE A N 1
ATOM 1889 C CA . PHE A 1 255 ? -1.786 -17.750 -16.851 1.00 69.19 255 PHE A CA 1
ATOM 1890 C C . PHE A 1 255 ? -2.008 -16.861 -18.077 1.00 69.19 255 PHE A C 1
ATOM 1892 O O . PHE A 1 255 ? -3.046 -16.968 -18.724 1.00 69.19 255 PHE A O 1
ATOM 1899 N N . TRP A 1 256 ? -1.051 -16.013 -18.455 1.00 66.56 256 TRP A N 1
ATOM 1900 C CA . TRP A 1 256 ? -1.234 -15.152 -19.628 1.00 66.56 256 TRP A CA 1
ATOM 1901 C C . TRP A 1 256 ? -1.260 -15.915 -20.954 1.00 66.56 256 TRP A C 1
ATOM 1903 O O . TRP A 1 256 ? -1.999 -15.513 -21.850 1.00 66.56 256 TRP A O 1
ATOM 1913 N N . GLY A 1 257 ? -0.569 -17.055 -21.045 1.00 62.09 257 GLY A N 1
ATOM 1914 C CA . GLY A 1 257 ? -0.720 -17.968 -22.181 1.00 62.09 257 GLY A CA 1
ATOM 1915 C C . GLY A 1 257 ? -2.145 -18.524 -22.329 1.00 62.09 257 GLY A C 1
ATOM 1916 O O . GLY A 1 257 ? -2.586 -18.775 -23.445 1.00 62.09 257 GLY A O 1
ATOM 1917 N N . LEU A 1 258 ? -2.890 -18.660 -21.224 1.00 62.81 258 LEU A N 1
ATOM 1918 C CA . LEU A 1 258 ? -4.257 -19.201 -21.204 1.00 62.81 258 LEU A CA 1
ATOM 1919 C C . LEU A 1 258 ? -5.340 -18.150 -21.504 1.00 62.81 258 LEU A C 1
ATOM 1921 O O . LEU A 1 258 ? -6.383 -18.491 -22.055 1.00 62.81 258 LEU A O 1
ATOM 1925 N N . PHE A 1 259 ? -5.119 -16.878 -21.153 1.00 59.81 259 PHE A N 1
ATOM 1926 C CA . PHE A 1 259 ? -6.149 -15.827 -21.241 1.00 59.81 259 PHE A CA 1
ATOM 1927 C C . PHE A 1 259 ? -6.186 -15.049 -22.572 1.00 59.81 259 PHE A C 1
ATOM 1929 O O . PHE A 1 259 ? -7.099 -14.243 -22.774 1.00 59.81 259 PHE A O 1
ATOM 1936 N N . GLY A 1 260 ? -5.252 -15.283 -23.502 1.00 62.47 260 GLY A N 1
ATOM 1937 C CA . GLY A 1 260 ? -5.285 -14.707 -24.855 1.00 62.47 260 GLY A CA 1
ATOM 1938 C C . GLY A 1 260 ? -5.554 -13.190 -24.883 1.00 62.47 260 GLY A C 1
ATOM 1939 O O . GLY A 1 260 ? -4.868 -12.414 -24.225 1.00 62.47 260 GLY A O 1
ATOM 1940 N N . ALA A 1 261 ? -6.581 -12.755 -25.627 1.00 61.00 261 ALA A N 1
ATOM 1941 C CA . ALA A 1 261 ? -6.948 -11.339 -25.809 1.00 61.00 261 ALA A CA 1
ATOM 1942 C C . ALA A 1 261 ? -7.870 -10.749 -24.714 1.00 61.00 261 ALA A C 1
ATOM 1944 O O . ALA A 1 261 ? -8.271 -9.584 -24.793 1.00 61.00 261 ALA A O 1
ATOM 1945 N N . TRP A 1 262 ? -8.251 -11.536 -23.705 1.00 62.03 262 TRP A N 1
ATOM 1946 C CA . TRP A 1 262 ? -9.197 -11.125 -22.660 1.00 62.03 262 TRP A CA 1
ATOM 1947 C C . TRP A 1 262 ? -8.723 -9.931 -21.798 1.00 62.03 262 TRP A C 1
ATOM 1949 O O . TRP A 1 262 ? -9.541 -9.043 -21.537 1.00 62.03 262 TRP A O 1
ATOM 1959 N N . PRO A 1 263 ? -7.424 -9.808 -21.439 1.00 58.78 263 PRO A N 1
ATOM 1960 C CA . PRO A 1 263 ? -6.909 -8.653 -20.694 1.00 58.78 263 PRO A CA 1
ATOM 1961 C C . PRO A 1 263 ? -7.136 -7.312 -21.410 1.00 58.78 263 PRO A C 1
ATOM 1963 O O . PRO A 1 263 ? -7.463 -6.313 -20.772 1.00 58.78 263 PRO A O 1
ATOM 1966 N N . GLY A 1 264 ? -7.058 -7.302 -22.747 1.00 57.38 264 GLY A N 1
ATOM 1967 C CA . GLY A 1 264 ? -7.307 -6.103 -23.550 1.00 57.38 264 GLY A CA 1
ATOM 1968 C C . GLY A 1 264 ? -8.740 -5.584 -23.407 1.00 57.38 264 GLY A C 1
ATOM 1969 O O . GLY A 1 264 ? -8.944 -4.385 -23.224 1.00 57.38 264 GLY A O 1
ATOM 1970 N N . ARG A 1 265 ? -9.733 -6.485 -23.398 1.00 58.19 265 ARG A N 1
ATOM 1971 C CA . ARG A 1 265 ? -11.159 -6.120 -23.299 1.00 58.19 265 ARG A CA 1
ATOM 1972 C C . ARG A 1 265 ? -11.528 -5.580 -21.919 1.00 58.19 265 ARG A C 1
ATOM 1974 O O . ARG A 1 265 ? -12.245 -4.589 -21.828 1.00 58.19 265 ARG A O 1
ATOM 1981 N N . VAL A 1 266 ? -11.008 -6.200 -20.858 1.00 60.28 266 VAL A N 1
ATOM 1982 C CA . VAL A 1 266 ? -11.253 -5.758 -19.476 1.00 60.28 266 VAL A CA 1
ATOM 1983 C C . VAL A 1 266 ? -10.626 -4.386 -19.233 1.00 60.28 266 VAL A C 1
ATOM 1985 O O . VAL A 1 266 ? -11.292 -3.510 -18.684 1.00 60.28 266 VAL A O 1
ATOM 1988 N N . SER A 1 267 ? -9.406 -4.157 -19.734 1.00 51.84 267 SER A N 1
ATOM 1989 C CA . SER A 1 267 ? -8.730 -2.864 -19.580 1.00 51.84 267 SER A CA 1
ATOM 1990 C C . SER A 1 267 ? -9.469 -1.703 -20.264 1.00 51.84 267 SER A C 1
ATOM 1992 O O . SER A 1 267 ? -9.467 -0.591 -19.745 1.00 51.84 267 SER A O 1
ATOM 1994 N N . HIS A 1 268 ? -10.141 -1.941 -21.397 1.00 58.19 268 HIS A N 1
ATOM 1995 C CA . HIS A 1 268 ? -10.933 -0.913 -22.082 1.00 58.19 268 HIS A CA 1
ATOM 1996 C C . HIS A 1 268 ? -12.204 -0.549 -21.296 1.00 58.19 268 HIS A C 1
ATOM 1998 O O . HIS A 1 268 ? -12.628 0.606 -21.289 1.00 58.19 268 HIS A O 1
ATOM 2004 N N . LEU A 1 269 ? -12.810 -1.522 -20.613 1.00 56.94 269 LEU A N 1
ATOM 2005 C CA . LEU A 1 269 ? -14.018 -1.317 -19.811 1.00 56.94 269 LEU A CA 1
ATOM 2006 C C . LEU A 1 269 ? -13.698 -0.616 -18.477 1.00 56.94 269 LEU A C 1
ATOM 2008 O O . LEU A 1 269 ? -14.451 0.245 -18.020 1.00 56.94 269 LEU A O 1
ATOM 2012 N N . SER A 1 270 ? -12.545 -0.939 -17.882 1.00 52.03 270 SER A N 1
ATOM 2013 C CA . SER A 1 270 ? -12.093 -0.404 -16.593 1.00 52.03 270 SER A CA 1
ATOM 2014 C C . SER A 1 270 ? -11.444 0.979 -16.670 1.00 52.03 270 SER A C 1
ATOM 2016 O O . SER A 1 270 ? -11.270 1.618 -15.636 1.00 52.03 270 SER A O 1
ATOM 2018 N N . ARG A 1 271 ? -11.096 1.471 -17.870 1.00 54.06 271 ARG A N 1
ATOM 2019 C CA . ARG A 1 271 ? -10.541 2.825 -18.054 1.00 54.06 271 ARG A CA 1
ATOM 2020 C C . ARG A 1 271 ? -11.480 3.942 -17.615 1.00 54.06 271 ARG A C 1
ATOM 2022 O O . ARG A 1 271 ? -11.021 5.072 -17.521 1.00 54.06 271 ARG A O 1
ATOM 2029 N N . LEU A 1 272 ? -12.766 3.654 -17.363 1.00 52.69 272 LEU A N 1
ATOM 2030 C CA . LEU A 1 272 ? -13.796 4.645 -17.010 1.00 52.69 272 LEU A CA 1
ATOM 2031 C C . LEU A 1 272 ? -13.839 5.847 -17.975 1.00 52.69 272 LEU A C 1
ATOM 2033 O O . LEU A 1 272 ? -14.530 6.821 -17.706 1.00 52.69 272 LEU A O 1
ATOM 2037 N N . GLU A 1 273 ? -13.171 5.761 -19.130 1.00 54.44 273 GLU A N 1
ATOM 2038 C CA . GLU A 1 273 ? -13.183 6.752 -20.204 1.00 54.44 273 GLU A CA 1
ATOM 2039 C C . GLU A 1 273 ? -14.617 6.968 -20.673 1.00 54.44 273 GLU A C 1
ATOM 2041 O O . GLU A 1 273 ? -15.032 8.097 -20.885 1.00 54.44 273 GLU A O 1
ATOM 2046 N N . TRP A 1 274 ? -15.409 5.893 -20.698 1.00 55.25 274 TRP A N 1
ATOM 2047 C CA . TRP A 1 274 ? -16.842 5.939 -20.949 1.00 55.25 274 TRP A CA 1
ATOM 2048 C C . TRP A 1 274 ? -17.605 6.727 -19.872 1.00 55.25 274 TRP A C 1
ATOM 2050 O O . TRP A 1 274 ? -18.480 7.510 -20.209 1.00 55.25 274 TRP A O 1
ATOM 2060 N N . LEU A 1 275 ? -17.261 6.585 -18.588 1.00 52.50 275 LEU A N 1
ATOM 2061 C CA . LEU A 1 275 ? -17.934 7.284 -17.489 1.00 52.50 275 LEU A CA 1
ATOM 2062 C C . LEU A 1 275 ? -17.528 8.762 -17.432 1.00 52.50 275 LEU A C 1
ATOM 2064 O O . LEU A 1 275 ? -18.370 9.620 -17.192 1.00 52.50 275 LEU A O 1
ATOM 2068 N N . PHE A 1 276 ? -16.265 9.079 -17.723 1.00 50.06 276 PHE A N 1
ATOM 2069 C CA . PHE A 1 276 ? -15.803 10.456 -17.888 1.00 50.06 276 PHE A CA 1
ATOM 2070 C C . PHE A 1 276 ? -16.435 11.112 -19.125 1.00 50.06 276 PHE A C 1
ATOM 2072 O O . PHE A 1 276 ? -16.911 12.240 -19.037 1.00 50.06 276 PHE A O 1
ATOM 2079 N N . GLN A 1 277 ? -16.528 10.396 -20.250 1.00 53.47 277 GLN A N 1
ATOM 2080 C CA . GLN A 1 277 ? -17.233 10.855 -21.451 1.00 53.47 277 GLN A CA 1
ATOM 2081 C C . GLN A 1 277 ? -18.733 11.036 -21.206 1.00 53.47 277 GLN A C 1
ATOM 2083 O O . GLN A 1 277 ? -19.292 12.014 -21.686 1.00 53.47 277 GLN A O 1
ATOM 2088 N N . ILE A 1 278 ? -19.381 10.158 -20.434 1.00 56.41 278 ILE A N 1
ATOM 2089 C CA . ILE A 1 278 ? -20.795 10.293 -20.052 1.00 56.41 278 ILE A CA 1
ATOM 2090 C C . ILE A 1 278 ? -21.000 11.472 -19.101 1.00 56.41 278 ILE A C 1
ATOM 2092 O O . ILE A 1 278 ? -21.934 12.243 -19.300 1.00 56.41 278 ILE A O 1
ATOM 2096 N N . SER A 1 279 ? -20.129 11.661 -18.107 1.00 52.75 279 SER A N 1
ATOM 2097 C CA . SER A 1 279 ? -20.183 12.820 -17.209 1.00 52.75 279 SER A CA 1
ATOM 2098 C C . SER A 1 279 ? -19.969 14.124 -17.974 1.00 52.75 279 SER A C 1
ATOM 2100 O O . SER A 1 279 ? -20.722 15.074 -17.789 1.00 52.75 279 SER A O 1
ATOM 2102 N N . TRP A 1 280 ? -19.001 14.161 -18.891 1.00 55.75 280 TRP A N 1
ATOM 2103 C CA . TRP A 1 280 ? -18.757 15.318 -19.751 1.00 55.75 280 TRP A CA 1
ATOM 2104 C C . TRP A 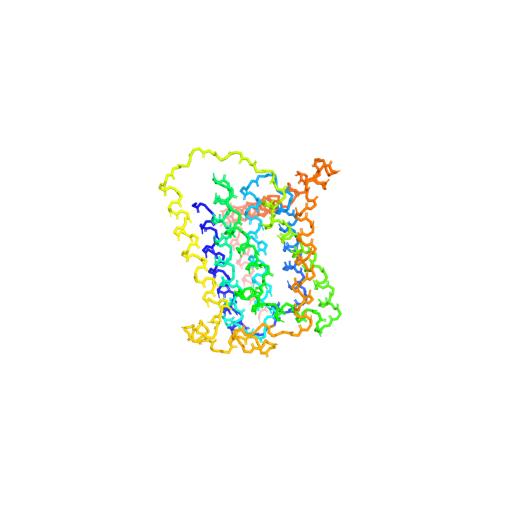1 280 ? -19.922 15.576 -20.711 1.00 55.75 280 TRP A C 1
ATOM 2106 O O . TRP A 1 280 ? -20.370 16.710 -20.859 1.00 55.75 280 TRP A O 1
ATOM 2116 N N . TRP A 1 281 ? -20.472 14.521 -21.313 1.00 66.50 281 TRP A N 1
ATOM 2117 C CA . TRP A 1 281 ? -21.678 14.589 -22.134 1.00 66.50 281 TRP A CA 1
ATOM 2118 C C . TRP A 1 281 ? -22.873 15.121 -21.336 1.00 66.50 281 TRP A C 1
ATOM 2120 O O . TRP A 1 281 ? -23.578 15.997 -21.826 1.00 66.50 281 TRP A O 1
ATOM 2130 N N . SER A 1 282 ? -23.064 14.668 -20.094 1.00 52.19 282 SER A N 1
ATOM 2131 C CA . SER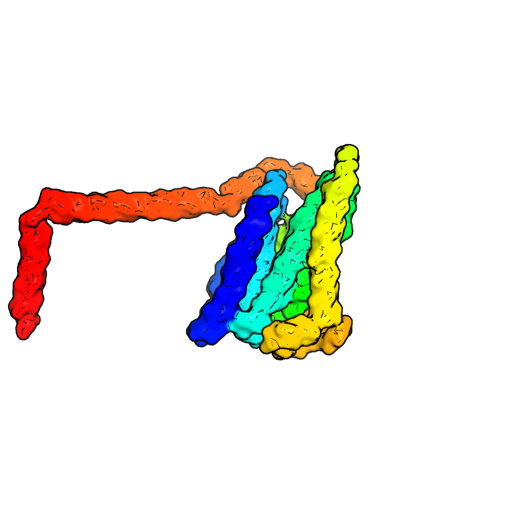 A 1 282 ? -24.124 15.136 -19.196 1.00 52.19 282 SER A CA 1
ATOM 2132 C C . SER A 1 282 ? -23.938 16.602 -18.814 1.00 52.19 282 SER A C 1
ATOM 2134 O O . SER A 1 282 ? -24.905 17.357 -18.836 1.00 52.19 282 SER A O 1
ATOM 2136 N N . ILE A 1 283 ? -22.714 17.024 -18.485 1.00 62.34 283 ILE A N 1
ATOM 2137 C CA . ILE A 1 283 ? -22.404 18.421 -18.151 1.00 62.34 283 ILE A CA 1
ATOM 2138 C C . ILE A 1 283 ? -22.668 19.320 -19.359 1.00 62.34 283 ILE A C 1
ATOM 2140 O O . ILE A 1 283 ? -23.346 20.334 -19.219 1.00 62.34 283 ILE A O 1
ATOM 2144 N N . ASN A 1 284 ? -22.224 18.917 -20.551 1.00 68.31 284 ASN A N 1
ATOM 2145 C CA . ASN A 1 284 ? -22.483 19.672 -21.774 1.00 68.31 284 ASN A CA 1
ATOM 2146 C C . ASN A 1 284 ? -23.977 19.712 -22.096 1.00 68.31 284 ASN A C 1
ATOM 2148 O O . ASN A 1 284 ? -24.491 20.770 -22.432 1.00 68.31 284 ASN A O 1
ATOM 2152 N N . ARG A 1 285 ? -24.717 18.613 -21.904 1.00 67.44 285 ARG A N 1
ATOM 2153 C CA . ARG A 1 285 ? -26.161 18.613 -22.157 1.00 67.44 285 ARG A CA 1
ATOM 2154 C C . ARG A 1 285 ? -26.965 19.431 -21.158 1.00 67.44 285 ARG A C 1
ATOM 2156 O O . ARG A 1 285 ? -27.958 20.036 -21.554 1.00 67.44 285 ARG A O 1
ATOM 2163 N N . VAL A 1 286 ? -26.554 19.455 -19.893 1.00 66.25 286 VAL A N 1
ATOM 2164 C CA . VAL A 1 286 ? -27.141 20.332 -18.873 1.00 66.25 286 VAL A CA 1
ATOM 2165 C C . VAL A 1 286 ? -26.785 21.785 -19.171 1.00 66.25 286 VAL A C 1
ATOM 2167 O O . VAL A 1 286 ? -27.658 22.636 -19.073 1.00 66.25 286 VAL A O 1
ATOM 2170 N N . SER A 1 287 ? -25.559 22.062 -19.617 1.00 55.88 287 SER A N 1
ATOM 2171 C CA . SER A 1 287 ? -25.135 23.394 -20.058 1.00 55.88 287 SER A CA 1
ATOM 2172 C C . SER A 1 287 ? -25.912 23.870 -21.289 1.00 55.88 287 SER A C 1
ATOM 2174 O O . SER A 1 287 ? -26.349 25.013 -21.318 1.00 55.88 287 SER A O 1
ATOM 2176 N N . ASP A 1 288 ? -26.157 23.003 -22.272 1.00 65.44 288 ASP A N 1
ATOM 2177 C CA . ASP A 1 288 ? -26.955 23.319 -23.463 1.00 65.44 288 ASP A CA 1
ATOM 2178 C C . ASP A 1 288 ? -28.440 23.491 -23.118 1.00 65.44 288 ASP A C 1
ATOM 2180 O O . ASP A 1 288 ? -29.120 24.363 -23.657 1.00 65.44 288 ASP A O 1
ATOM 2184 N N . ALA A 1 289 ? -28.974 22.676 -22.204 1.00 63.50 289 ALA A N 1
ATOM 2185 C CA . ALA A 1 289 ? -30.344 22.818 -21.716 1.00 63.50 289 ALA A CA 1
ATOM 2186 C C . ALA A 1 289 ? -30.519 24.101 -20.890 1.00 63.50 289 ALA A C 1
ATOM 2188 O O . ALA A 1 289 ? -31.530 24.786 -21.033 1.00 63.50 289 ALA A O 1
ATOM 2189 N N . TRP A 1 290 ? -29.522 24.457 -20.078 1.00 54.00 290 TRP A N 1
ATOM 2190 C CA . TRP A 1 290 ? -29.486 25.698 -19.310 1.00 54.00 290 TRP A CA 1
ATOM 2191 C C . TRP A 1 290 ? -29.307 26.913 -20.220 1.00 54.00 290 TRP A C 1
ATOM 2193 O O . TRP A 1 290 ? -30.019 27.894 -20.063 1.00 54.00 290 TRP A O 1
ATOM 2203 N N . GLY A 1 291 ? -28.440 26.827 -21.230 1.00 57.19 291 GLY A N 1
ATOM 2204 C CA . GLY A 1 291 ? -28.263 27.859 -22.250 1.00 57.19 291 GLY A CA 1
ATOM 2205 C C . GLY A 1 291 ? -29.520 28.076 -23.091 1.00 57.19 291 GLY A C 1
ATOM 2206 O O . GLY A 1 291 ? -29.863 29.214 -23.387 1.00 57.19 291 GLY A O 1
ATOM 2207 N N . ASN A 1 292 ? -30.273 27.016 -23.397 1.00 57.81 292 ASN A N 1
ATOM 2208 C CA . ASN A 1 292 ? -31.578 27.136 -24.051 1.00 57.81 292 ASN A CA 1
ATOM 2209 C C . ASN A 1 292 ? -32.657 27.685 -23.106 1.00 57.81 292 ASN A C 1
ATOM 2211 O O . ASN A 1 292 ? -33.485 28.477 -23.538 1.00 57.81 292 ASN A O 1
ATOM 2215 N N . ALA A 1 293 ? -32.648 27.321 -21.822 1.00 55.19 293 ALA A N 1
ATOM 2216 C CA . ALA A 1 293 ? -33.570 27.885 -20.836 1.00 55.19 293 ALA A CA 1
ATOM 2217 C C . ALA A 1 293 ? -33.308 29.384 -20.618 1.00 55.19 293 ALA A C 1
ATOM 2219 O O . ALA A 1 293 ? -34.240 30.181 -20.652 1.00 55.19 293 ALA A O 1
ATOM 2220 N N . VAL A 1 294 ? -32.040 29.777 -20.480 1.00 52.72 294 VAL A N 1
ATOM 2221 C CA . VAL A 1 294 ? -31.613 31.178 -20.386 1.00 52.72 294 VAL A CA 1
ATOM 2222 C C . VAL A 1 294 ? -31.879 31.910 -21.700 1.00 52.72 294 VAL A C 1
ATOM 2224 O O . VAL A 1 294 ? -32.413 33.006 -21.663 1.00 52.72 294 VAL A O 1
ATOM 2227 N N . GLY A 1 295 ? -31.650 31.287 -22.858 1.00 56.72 295 GLY A N 1
ATOM 2228 C CA . GLY A 1 295 ? -31.973 31.860 -24.169 1.00 56.72 295 GLY A CA 1
ATOM 2229 C C . GLY A 1 295 ? -33.475 32.045 -24.417 1.00 56.72 295 GLY A C 1
ATOM 2230 O O . GLY A 1 295 ? -33.873 32.994 -25.085 1.00 56.72 295 GLY A O 1
ATOM 2231 N N . VAL A 1 296 ? -34.334 31.198 -23.841 1.00 57.69 296 VAL A N 1
ATOM 2232 C CA . VAL A 1 296 ? -35.799 31.379 -23.852 1.00 57.69 296 VAL A CA 1
ATOM 2233 C C . VAL A 1 296 ? -36.231 32.477 -22.868 1.00 57.69 296 VAL A C 1
ATOM 2235 O O . VAL A 1 296 ? -37.167 33.221 -23.159 1.00 57.69 296 VAL A O 1
ATOM 2238 N N . ILE A 1 297 ? -35.531 32.626 -21.739 1.00 50.00 297 ILE A N 1
ATOM 2239 C CA . ILE A 1 297 ? -35.774 33.687 -20.746 1.00 50.00 297 ILE A CA 1
ATOM 2240 C C . ILE A 1 297 ? -35.291 35.058 -21.258 1.00 50.00 297 ILE A C 1
ATOM 2242 O O . ILE A 1 297 ? -35.995 36.053 -21.092 1.00 50.00 297 ILE A O 1
ATOM 2246 N N . GLU A 1 298 ? -34.142 35.117 -21.931 1.00 49.00 298 GLU A N 1
ATOM 2247 C CA . GLU A 1 298 ? -33.571 36.333 -22.525 1.00 49.00 298 GLU A CA 1
ATOM 2248 C C . GLU A 1 298 ? -34.217 36.678 -23.880 1.00 49.00 298 GLU A C 1
ATOM 2250 O O . GLU A 1 298 ? -34.361 37.853 -24.215 1.00 49.00 298 GLU A O 1
ATOM 2255 N N . GLY A 1 299 ? -34.689 35.682 -24.640 1.00 52.97 299 GLY A N 1
ATOM 2256 C CA . GLY A 1 299 ? -35.319 35.859 -25.956 1.00 52.97 299 GLY A CA 1
ATOM 2257 C C . GLY A 1 299 ? -36.816 36.200 -25.939 1.00 52.97 299 GLY A C 1
ATOM 2258 O O . GLY A 1 299 ? -37.358 36.607 -26.965 1.00 52.97 299 GLY A O 1
ATOM 2259 N N . ALA A 1 300 ? -37.497 36.083 -24.794 1.00 46.97 300 ALA A N 1
ATOM 2260 C CA . ALA A 1 300 ? -38.915 36.427 -24.627 1.00 46.97 300 ALA A CA 1
ATOM 2261 C C . ALA A 1 300 ? -39.110 37.529 -23.571 1.00 46.97 300 ALA A C 1
ATOM 2263 O O . ALA A 1 300 ? -39.998 37.435 -22.719 1.00 46.97 300 ALA A O 1
ATOM 2264 N N . GLY A 1 301 ? -38.271 38.572 -23.641 1.00 48.88 301 GLY A N 1
ATOM 2265 C CA . GLY A 1 301 ? -38.038 39.624 -22.636 1.00 48.88 301 GLY A CA 1
ATOM 2266 C C . GLY A 1 301 ? -39.238 40.413 -22.083 1.00 48.88 301 GLY A C 1
ATOM 2267 O O . GLY A 1 301 ? -39.038 41.285 -21.247 1.00 48.88 301 GLY A O 1
ATOM 2268 N N . TYR A 1 302 ? -40.477 40.090 -22.459 1.00 55.00 302 TYR A N 1
ATOM 2269 C CA . TYR A 1 302 ? -41.690 40.610 -21.815 1.00 55.00 302 TYR A CA 1
ATOM 2270 C C . TYR A 1 302 ? -42.556 39.525 -21.148 1.00 55.00 302 TYR A C 1
ATOM 2272 O O . TYR A 1 302 ? -43.180 39.797 -20.125 1.00 55.00 302 TYR A O 1
ATOM 2280 N N . MET A 1 303 ? -42.554 38.281 -21.646 1.00 53.31 303 MET A N 1
ATOM 2281 C CA . MET A 1 303 ? -43.384 37.190 -21.102 1.00 53.31 303 MET A CA 1
ATOM 2282 C C . MET A 1 303 ? -42.791 36.576 -19.825 1.00 53.31 303 MET A C 1
ATOM 2284 O O . MET A 1 303 ? -43.540 36.222 -18.915 1.00 53.31 303 MET A O 1
ATOM 2288 N N . GLY A 1 304 ? -41.458 36.504 -19.714 1.00 54.28 304 GLY A N 1
ATOM 2289 C CA . GLY A 1 304 ? -40.779 36.012 -18.506 1.00 54.28 304 GLY A CA 1
ATOM 2290 C C . GLY A 1 304 ? -40.994 36.926 -17.296 1.00 54.28 304 GLY A C 1
ATOM 2291 O O . GLY A 1 304 ? -41.343 36.460 -16.213 1.00 54.28 304 GLY A O 1
ATOM 2292 N N . TRP A 1 305 ? -40.895 38.243 -17.499 1.00 58.75 305 TRP A N 1
ATOM 2293 C CA . TRP A 1 305 ? -41.219 39.228 -16.466 1.00 58.75 305 TRP A CA 1
ATOM 2294 C C . TRP A 1 305 ? -42.704 39.210 -16.101 1.00 58.75 305 TRP A C 1
ATOM 2296 O O . TRP A 1 305 ? -43.030 39.274 -14.920 1.00 58.75 305 TRP A O 1
ATOM 2306 N N . LEU A 1 306 ? -43.605 39.042 -17.075 1.00 62.22 306 LEU A N 1
ATOM 2307 C CA . LEU A 1 306 ? -45.039 38.876 -16.817 1.00 62.22 306 LEU A CA 1
ATOM 2308 C C . LEU A 1 306 ? -45.340 37.659 -15.933 1.00 62.22 306 LEU A C 1
ATOM 2310 O O . LEU A 1 306 ? -46.146 37.774 -15.015 1.00 62.22 306 LEU A O 1
ATOM 2314 N N . ALA A 1 307 ? -44.674 36.522 -16.152 1.00 59.31 307 ALA A N 1
ATOM 2315 C CA . ALA A 1 307 ? -44.840 35.335 -15.312 1.00 59.31 307 ALA A CA 1
ATOM 2316 C C . ALA A 1 307 ? -44.318 35.557 -13.882 1.00 59.31 307 ALA A C 1
ATOM 2318 O O . ALA A 1 307 ? -44.982 35.171 -12.922 1.00 59.31 307 ALA A O 1
ATOM 2319 N N . VAL A 1 308 ? -43.174 36.233 -13.726 1.00 61.12 308 VAL A N 1
ATOM 2320 C CA . VAL A 1 308 ? -42.614 36.586 -12.408 1.00 61.12 308 VAL A CA 1
ATOM 2321 C C . VAL A 1 308 ? -43.516 37.580 -11.666 1.00 61.12 308 VAL A C 1
ATOM 2323 O O . VAL A 1 308 ? -43.796 37.383 -10.484 1.00 61.12 308 VAL A O 1
ATOM 2326 N N . PHE A 1 309 ? -44.037 38.606 -12.346 1.00 69.50 309 PHE A N 1
ATOM 2327 C CA . PHE A 1 309 ? -44.977 39.563 -11.753 1.00 69.50 309 PHE A CA 1
ATOM 2328 C C . PHE A 1 309 ? -46.340 38.936 -11.439 1.00 69.50 309 PHE A C 1
ATOM 2330 O O . PHE A 1 309 ? -46.919 39.251 -10.402 1.00 69.50 309 PHE A O 1
ATOM 2337 N N . ALA A 1 310 ? -46.837 38.016 -12.269 1.00 69.25 310 ALA A N 1
ATOM 2338 C CA . ALA A 1 310 ? -48.063 37.269 -11.989 1.00 69.25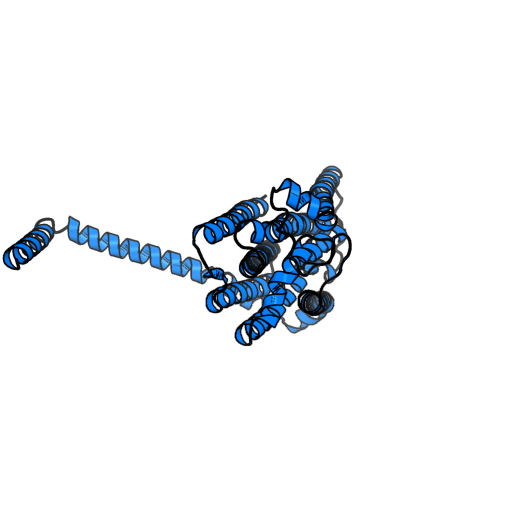 310 ALA A CA 1
ATOM 2339 C C . ALA A 1 310 ? -47.902 36.349 -10.770 1.00 69.25 310 ALA A C 1
ATOM 2341 O O . ALA A 1 310 ? -48.811 36.253 -9.948 1.00 69.25 310 ALA A O 1
ATOM 2342 N N . LEU A 1 311 ? -46.734 35.719 -10.615 1.00 65.00 311 LEU A N 1
ATOM 2343 C CA . LEU A 1 311 ? -46.425 34.854 -9.478 1.00 65.00 311 LEU A CA 1
ATOM 2344 C C . LEU A 1 311 ? -46.258 35.661 -8.180 1.00 65.00 311 LEU A C 1
ATOM 2346 O O . LEU A 1 311 ? -46.779 35.263 -7.141 1.00 65.00 311 LEU A O 1
ATOM 2350 N N . LEU A 1 312 ? -45.625 36.837 -8.248 1.00 70.62 312 LEU A N 1
ATOM 2351 C CA . LEU A 1 312 ? -45.575 37.791 -7.134 1.00 70.62 312 LEU A CA 1
ATOM 2352 C C . LEU A 1 312 ? -46.967 38.319 -6.761 1.00 70.62 312 LEU A C 1
ATOM 2354 O O . LEU A 1 312 ? -47.293 38.375 -5.578 1.00 70.62 312 LEU A O 1
ATOM 2358 N N . GLY A 1 313 ? -47.799 38.656 -7.750 1.00 76.12 313 GLY A N 1
ATOM 2359 C CA . GLY A 1 313 ? -49.182 39.084 -7.530 1.00 76.12 313 GLY A CA 1
ATOM 2360 C C . GLY A 1 313 ? -50.042 37.992 -6.892 1.00 76.12 313 GLY A C 1
ATOM 2361 O O . GLY A 1 313 ? -50.781 38.265 -5.952 1.00 76.12 313 GLY A O 1
ATOM 2362 N N . TYR A 1 314 ? -49.897 36.743 -7.339 1.00 72.69 314 TYR A N 1
ATOM 2363 C CA . TYR A 1 314 ? -50.583 35.598 -6.743 1.00 72.69 314 TYR A CA 1
ATOM 2364 C C . TYR A 1 314 ? -50.188 35.395 -5.274 1.00 72.69 314 TYR A C 1
ATOM 2366 O O . TYR A 1 314 ? -51.058 35.226 -4.424 1.00 72.69 314 TYR A O 1
ATOM 2374 N N . ILE A 1 315 ? -48.892 35.486 -4.959 1.00 68.81 315 ILE A N 1
ATOM 2375 C CA . ILE A 1 315 ? -48.394 35.337 -3.584 1.00 68.81 315 ILE A CA 1
ATOM 2376 C C . ILE A 1 315 ? -48.935 36.448 -2.673 1.00 68.81 315 ILE A C 1
ATOM 2378 O O . ILE A 1 315 ? -49.352 36.157 -1.555 1.00 68.81 315 ILE A O 1
ATOM 2382 N N . LEU A 1 316 ? -48.997 37.688 -3.164 1.00 65.62 316 LEU A N 1
ATOM 2383 C CA . LEU A 1 316 ? -49.519 38.845 -2.424 1.00 65.62 316 LEU A CA 1
ATOM 2384 C C . LEU A 1 316 ? -51.028 38.792 -2.154 1.00 65.62 316 LEU A C 1
ATOM 2386 O O . LEU A 1 316 ? -51.475 39.371 -1.174 1.00 65.62 316 LEU A O 1
ATOM 2390 N N . ILE A 1 317 ? -51.803 38.123 -3.011 1.00 70.06 317 ILE A N 1
ATOM 2391 C CA . ILE A 1 317 ? -53.254 37.935 -2.830 1.00 70.06 317 ILE A CA 1
ATOM 2392 C C . ILE A 1 317 ? -53.552 36.695 -1.969 1.00 70.06 317 ILE A C 1
ATOM 2394 O O . ILE A 1 317 ? -54.633 36.572 -1.402 1.00 70.06 317 ILE A O 1
ATOM 2398 N N . SER A 1 318 ? -52.600 35.761 -1.879 1.00 60.59 318 SER A N 1
ATOM 2399 C CA . SER A 1 318 ? -52.717 34.533 -1.083 1.00 60.59 318 SER A CA 1
ATOM 2400 C C . SER A 1 318 ? -52.293 34.674 0.390 1.00 60.59 318 SER A C 1
ATOM 2402 O O . SER A 1 318 ? -52.272 33.667 1.101 1.00 60.59 318 SER A O 1
ATOM 2404 N N . GLN A 1 319 ? -51.958 35.890 0.837 1.00 46.03 319 GLN A N 1
ATOM 2405 C CA . GLN A 1 319 ? -51.808 36.266 2.251 1.00 46.03 319 GLN A CA 1
ATOM 2406 C C . GLN A 1 319 ? -52.995 37.113 2.705 1.00 46.03 319 GLN A C 1
ATOM 2408 O O . GLN A 1 319 ? -53.370 36.979 3.890 1.00 46.03 319 GLN A O 1
#